Protein AF-A0AA96WMX7-F1 (afdb_monomer_lite)

Radius of gyration: 24.08 Å; chains: 1; bounding box: 50×25×103 Å

Organism: NCBI:txid2547451

Secondary structure (DSSP, 8-state):
---------S--------------HHHHHHHHHHHHTHHHHHHHHHHHHS--THHHHHHHHHHHHHHHHHHHHHHHHHHHH----TT--HHHHHHHHHHHHHHHTTHHHHHHHHHHHHHHHHHHHIIIIIHHHHHHHS-HHHHHHHHHHHHHHHHHHHHHHHHHHHHHHHHHHHHHHHHHHHHTT-HHHHHHHHHHHHHHTHHHHHHHHHHHHHHHHHHHHHHHHH---

pLDDT: mean 84.04, std 16.17, range [35.53, 98.12]

Sequence (229 aa):
MNADSIEDSTSLDMVNMKNEEVNMIGVDALVNLADKLGIITAVKDKLIKRPDPAADKLITALEELAKVFEALNSEMSKYLSVTFYDGQEFKERAEERAHLVELEGGQISARMARARGHCRKIINIYDKYLVTWFDNVLSQEESQKMRELFEALAESDAHMIAAIDEVSFWLSRQAEETLNMVDNGEFDKADRKVKKARIEVLSKRKTIAQALTTLFDLQSEFIGISGVV

Structure (mmCIF, N/CA/C/O backbone):
data_AF-A0AA96WMX7-F1
#
_entry.id   AF-A0AA96WMX7-F1
#
loop_
_atom_site.group_PDB
_atom_site.id
_atom_site.type_symbol
_atom_site.label_atom_id
_atom_site.label_alt_id
_atom_site.label_comp_id
_atom_site.label_asym_id
_atom_site.label_entity_id
_atom_site.label_seq_id
_atom_site.pdbx_PDB_ins_code
_atom_site.Cartn_x
_atom_site.Cartn_y
_atom_site.Cartn_z
_atom_site.occupancy
_atom_site.B_iso_or_equiv
_atom_site.auth_seq_id
_atom_site.auth_comp_id
_atom_site.auth_asym_id
_atom_site.auth_atom_id
_atom_site.pdbx_PDB_model_num
ATOM 1 N N . MET A 1 1 ? 1.157 7.416 -74.243 1.00 47.59 1 MET A N 1
ATOM 2 C CA . MET A 1 1 ? 1.120 8.560 -73.312 1.00 47.59 1 MET A CA 1
ATOM 3 C C . MET A 1 1 ? -0.156 8.414 -72.507 1.00 47.59 1 MET A C 1
ATOM 5 O O . MET A 1 1 ? -1.193 8.866 -72.964 1.00 47.59 1 MET A O 1
ATOM 9 N N . ASN A 1 2 ? -0.080 7.696 -71.387 1.00 38.53 2 ASN A N 1
ATOM 10 C CA . ASN A 1 2 ? -1.164 7.606 -70.412 1.00 38.53 2 ASN A CA 1
ATOM 11 C C . ASN A 1 2 ? -0.700 8.385 -69.187 1.00 38.53 2 ASN A C 1
ATOM 13 O O . ASN A 1 2 ? 0.349 8.074 -68.624 1.00 38.53 2 ASN A O 1
ATOM 17 N N . ALA A 1 3 ? -1.436 9.443 -68.869 1.00 47.91 3 ALA A N 1
ATOM 18 C CA . ALA A 1 3 ? -1.343 10.143 -67.606 1.00 47.91 3 ALA A CA 1
ATOM 19 C C . ALA A 1 3 ? -2.244 9.383 -66.631 1.00 47.91 3 ALA A C 1
ATOM 21 O O . ALA A 1 3 ? -3.462 9.461 -66.764 1.00 47.91 3 ALA A O 1
ATOM 22 N N . ASP A 1 4 ? -1.633 8.617 -65.728 1.00 50.47 4 ASP A N 1
ATOM 23 C CA . ASP A 1 4 ? -2.324 8.020 -64.589 1.00 50.47 4 ASP A CA 1
ATOM 24 C C . ASP A 1 4 ? -1.943 8.772 -63.317 1.00 50.47 4 ASP A C 1
ATOM 26 O O . ASP A 1 4 ? -0.779 9.075 -63.040 1.00 50.47 4 ASP A O 1
ATOM 30 N N . SER A 1 5 ? -3.005 9.114 -62.613 1.00 47.47 5 SER A N 1
ATOM 31 C CA . SER A 1 5 ? -3.130 9.932 -61.425 1.00 47.47 5 SER A CA 1
ATOM 32 C C . SER A 1 5 ? -2.481 9.265 -60.214 1.00 47.47 5 SER A C 1
ATOM 34 O O . SER A 1 5 ? -2.742 8.098 -59.937 1.00 47.47 5 SER A O 1
ATOM 36 N N . ILE A 1 6 ? -1.692 10.025 -59.453 1.00 46.44 6 ILE A N 1
ATOM 37 C CA . ILE A 1 6 ? -1.315 9.673 -58.080 1.00 46.44 6 ILE A CA 1
ATOM 38 C C . ILE A 1 6 ? -2.115 10.601 -57.164 1.00 46.44 6 ILE A C 1
ATOM 40 O O . ILE A 1 6 ? -1.706 11.725 -56.884 1.00 46.44 6 ILE A O 1
ATOM 44 N N . GLU A 1 7 ? -3.286 10.126 -56.756 1.00 49.00 7 GLU A N 1
ATOM 45 C CA . GLU A 1 7 ? -3.931 10.498 -55.496 1.00 49.00 7 GLU A CA 1
ATOM 46 C C . GLU A 1 7 ? -3.848 9.288 -54.552 1.00 49.00 7 GLU A C 1
ATOM 48 O O . GLU A 1 7 ? -3.657 8.163 -55.014 1.00 49.00 7 GLU A O 1
ATOM 53 N N . ASP A 1 8 ? -4.035 9.549 -53.255 1.00 40.94 8 ASP A N 1
ATOM 54 C CA . ASP A 1 8 ? -4.064 8.611 -52.119 1.00 40.94 8 ASP A CA 1
ATOM 55 C C . ASP A 1 8 ? -2.696 8.098 -51.622 1.00 40.94 8 ASP A C 1
ATOM 57 O O . ASP A 1 8 ? -1.829 7.707 -52.390 1.00 40.94 8 ASP A O 1
ATOM 61 N N . SER A 1 9 ? -2.371 8.044 -50.329 1.00 43.50 9 SER A N 1
ATOM 62 C CA . SER A 1 9 ? -3.168 8.178 -49.109 1.00 43.50 9 SER A CA 1
ATOM 63 C C . SER A 1 9 ? -2.207 8.417 -47.927 1.00 43.50 9 SER A C 1
ATOM 65 O O . SER A 1 9 ? -1.477 7.512 -47.521 1.00 43.50 9 SER A O 1
ATOM 67 N N . THR A 1 10 ? -2.181 9.615 -47.343 1.00 43.94 10 THR A N 1
ATOM 68 C CA . THR A 1 10 ? -1.440 9.909 -46.092 1.00 43.94 10 THR A CA 1
ATOM 69 C C . THR A 1 10 ? -2.392 10.447 -45.026 1.00 43.94 10 THR A C 1
ATOM 71 O O . THR A 1 10 ? -2.218 11.531 -44.471 1.00 43.94 10 THR A O 1
ATOM 74 N N . SER A 1 11 ? -3.457 9.692 -44.751 1.00 50.12 11 SER A N 1
ATOM 75 C CA . SER A 1 11 ? -4.390 9.966 -43.647 1.00 50.12 11 SER A CA 1
ATOM 76 C C . SER A 1 11 ? -5.137 8.709 -43.203 1.00 50.12 11 SER A C 1
ATOM 78 O O . SER A 1 11 ? -6.344 8.629 -43.338 1.00 50.12 11 SER A O 1
ATOM 80 N N . LEU A 1 12 ? -4.410 7.720 -42.693 1.00 43.75 12 LEU A N 1
ATOM 81 C CA . LEU A 1 12 ? -4.888 6.560 -41.923 1.00 43.75 12 LEU A CA 1
ATOM 82 C C . LEU A 1 12 ? -3.585 5.865 -41.501 1.00 43.75 12 LEU A C 1
ATOM 84 O O . LEU A 1 12 ? -2.906 5.290 -42.333 1.00 43.75 12 LEU A O 1
ATOM 88 N N . ASP A 1 13 ? -2.989 6.167 -40.353 1.00 40.62 13 ASP A N 1
ATOM 89 C CA . ASP A 1 13 ? -3.408 5.598 -39.084 1.00 40.62 13 ASP A CA 1
ATOM 90 C C . ASP A 1 13 ? -3.045 6.544 -37.932 1.00 40.62 13 ASP A C 1
ATOM 92 O O . ASP A 1 13 ? -1.997 6.442 -37.291 1.00 40.62 13 ASP A O 1
ATOM 96 N N . MET A 1 14 ? -3.970 7.445 -37.598 1.00 35.53 14 MET A N 1
ATOM 97 C CA . MET A 1 14 ? -4.141 7.804 -36.195 1.00 35.53 14 MET A CA 1
ATOM 98 C C . MET A 1 14 ? -4.701 6.562 -35.507 1.00 35.53 14 MET A C 1
ATOM 100 O O . MET A 1 14 ? -5.917 6.396 -35.393 1.00 35.53 14 MET A O 1
ATOM 104 N N . VAL A 1 15 ? -3.802 5.655 -35.117 1.00 43.19 15 VAL A N 1
ATOM 105 C CA . VAL A 1 15 ? -4.135 4.533 -34.248 1.00 43.19 15 VAL A CA 1
ATOM 106 C C . VAL A 1 15 ? -4.794 5.134 -33.021 1.00 43.19 15 VAL A C 1
ATOM 108 O O . VAL A 1 15 ? -4.180 5.828 -32.212 1.00 43.19 15 VAL A O 1
ATOM 111 N N . ASN A 1 16 ? -6.093 4.887 -32.962 1.00 38.78 16 ASN A N 1
ATOM 112 C CA . ASN A 1 16 ? -7.017 5.171 -31.894 1.00 38.78 16 ASN A CA 1
ATOM 113 C C . ASN A 1 16 ? -6.564 4.375 -30.659 1.00 38.78 16 ASN A C 1
ATOM 115 O O . ASN A 1 16 ? -7.173 3.372 -30.294 1.00 38.78 16 ASN A O 1
ATOM 119 N N . MET A 1 17 ? -5.453 4.789 -30.039 1.00 38.88 17 MET A N 1
ATOM 120 C CA . MET A 1 17 ? -5.089 4.414 -28.680 1.00 38.88 17 MET A CA 1
ATOM 121 C C . MET A 1 17 ? -6.103 5.102 -27.777 1.00 38.88 17 MET A C 1
ATOM 123 O O . MET A 1 17 ? -5.842 6.154 -27.193 1.00 38.88 17 MET A O 1
ATOM 127 N N . LYS A 1 18 ? -7.302 4.519 -27.697 1.00 37.72 18 LYS A N 1
ATOM 128 C CA . LYS A 1 18 ? -8.159 4.715 -26.541 1.00 37.72 18 LYS A CA 1
ATOM 129 C C . LYS A 1 18 ? -7.270 4.414 -25.343 1.00 37.72 18 LYS A C 1
ATOM 131 O O . LYS A 1 18 ? -6.867 3.271 -25.147 1.00 37.72 18 LYS A O 1
ATOM 136 N N . ASN A 1 19 ? -6.903 5.465 -24.613 1.00 41.66 19 ASN A N 1
ATOM 137 C CA . ASN A 1 19 ? -6.478 5.347 -23.234 1.00 41.66 19 ASN A CA 1
ATOM 138 C C . ASN A 1 19 ? -7.614 4.590 -22.543 1.00 41.66 19 ASN A C 1
ATOM 140 O O . ASN A 1 19 ? -8.610 5.189 -22.144 1.00 41.66 19 ASN A O 1
ATOM 144 N N . GLU A 1 20 ? -7.508 3.266 -22.465 1.00 43.75 20 GLU A N 1
ATOM 145 C CA . GLU A 1 20 ? -8.084 2.552 -21.344 1.00 43.75 20 GLU A CA 1
ATOM 146 C C . GLU A 1 20 ? -7.363 3.147 -20.143 1.00 43.75 20 GLU A C 1
ATOM 148 O O . GLU A 1 20 ? -6.238 2.771 -19.813 1.00 43.75 20 GLU A O 1
ATOM 153 N N . GLU A 1 21 ? -7.965 4.190 -19.568 1.00 48.34 21 GLU A N 1
ATOM 154 C CA . GLU A 1 21 ? -7.729 4.532 -18.182 1.00 48.34 21 GLU A CA 1
ATOM 155 C C . GLU A 1 21 ? -7.967 3.226 -17.439 1.00 48.34 21 GLU A C 1
ATOM 157 O O . GLU A 1 21 ? -9.108 2.804 -17.243 1.00 48.34 21 GLU A O 1
ATOM 162 N N . VAL A 1 22 ? -6.876 2.525 -17.122 1.00 50.09 22 VAL A N 1
ATOM 163 C CA . VAL A 1 22 ? -6.893 1.450 -16.144 1.00 50.09 22 VAL A CA 1
ATOM 164 C C . VAL A 1 22 ? -7.221 2.164 -14.848 1.00 50.09 22 VAL A C 1
ATOM 166 O O . VAL A 1 22 ? -6.349 2.656 -14.132 1.00 50.09 22 VAL A O 1
ATOM 169 N N . ASN A 1 23 ? -8.517 2.362 -14.652 1.00 57.62 23 ASN A N 1
ATOM 170 C CA . ASN A 1 23 ? -9.073 2.976 -13.483 1.00 57.62 23 ASN A CA 1
ATOM 171 C C . ASN A 1 23 ? -8.733 1.990 -12.374 1.00 57.62 23 ASN A C 1
ATOM 173 O O . ASN A 1 23 ? -9.294 0.900 -12.358 1.00 57.62 23 ASN A O 1
ATOM 177 N N . MET A 1 24 ? -7.730 2.316 -11.552 1.00 62.25 24 MET A N 1
ATOM 178 C CA . MET A 1 24 ? -7.327 1.477 -10.424 1.00 62.25 24 MET A CA 1
ATOM 179 C C . MET A 1 24 ? -8.421 1.548 -9.349 1.00 62.25 24 MET A C 1
ATOM 181 O O . MET A 1 24 ? -8.249 2.226 -8.331 1.00 62.25 24 MET A O 1
ATOM 185 N N . ILE A 1 25 ? -9.562 0.917 -9.623 1.00 55.66 25 ILE A N 1
ATOM 186 C CA . ILE A 1 25 ? -10.823 1.010 -8.872 1.00 55.66 25 ILE A CA 1
ATOM 187 C C . ILE A 1 25 ? -10.611 0.568 -7.418 1.00 55.66 25 ILE A C 1
ATOM 189 O O . ILE A 1 25 ? -11.188 1.118 -6.484 1.00 55.66 25 ILE A O 1
ATOM 193 N N . GLY A 1 26 ? -9.729 -0.395 -7.196 1.00 61.56 26 GLY A N 1
ATOM 194 C CA . GLY A 1 26 ? -9.375 -0.925 -5.893 1.00 61.56 26 GLY A CA 1
ATOM 195 C C . GLY A 1 26 ? -8.495 0.014 -5.074 1.00 61.56 26 GLY A C 1
ATOM 196 O O . GLY A 1 26 ? -8.617 0.055 -3.851 1.00 61.56 26 GLY A O 1
ATOM 197 N N . VAL A 1 27 ? -7.671 0.860 -5.698 1.00 68.44 27 VAL A N 1
ATOM 198 C CA . VAL A 1 27 ? -6.910 1.855 -4.926 1.00 68.44 27 VAL A CA 1
ATOM 199 C C . VAL A 1 27 ? -7.830 2.919 -4.335 1.00 68.44 27 VAL A C 1
ATOM 201 O O . VAL A 1 27 ? -7.537 3.437 -3.261 1.00 68.44 27 VAL A O 1
ATOM 204 N N . ASP A 1 28 ? -8.985 3.173 -4.947 1.00 73.44 28 ASP A N 1
ATOM 205 C CA . ASP A 1 28 ? -9.990 4.058 -4.358 1.00 73.44 28 ASP A CA 1
ATOM 206 C C . ASP A 1 28 ? -10.600 3.454 -3.080 1.00 73.44 28 ASP A C 1
ATOM 208 O O . ASP A 1 28 ? -10.886 4.182 -2.134 1.00 73.44 28 ASP A O 1
ATOM 212 N N . ALA A 1 29 ? -10.714 2.124 -2.974 1.00 72.50 29 ALA A N 1
ATOM 213 C CA . ALA A 1 29 ? -11.132 1.471 -1.730 1.00 72.50 29 ALA A CA 1
ATOM 214 C C . ALA A 1 29 ? -10.106 1.675 -0.597 1.00 72.50 29 ALA A C 1
ATOM 216 O O . ALA A 1 29 ? -10.489 1.947 0.542 1.00 72.50 29 ALA A O 1
ATOM 217 N N . LEU A 1 30 ? -8.808 1.609 -0.914 1.00 72.12 30 LEU A N 1
ATOM 218 C CA . LEU A 1 30 ? -7.726 1.896 0.038 1.00 72.12 30 LEU A CA 1
ATOM 219 C C . LEU A 1 30 ? -7.678 3.377 0.436 1.00 72.12 30 LEU A C 1
ATOM 221 O O . LEU A 1 30 ? -7.427 3.698 1.595 1.00 72.12 30 LEU A O 1
ATOM 225 N N . VAL A 1 31 ? -7.947 4.274 -0.514 1.00 71.56 31 VAL A N 1
ATOM 226 C CA . VAL A 1 31 ? -8.078 5.721 -0.282 1.00 71.56 31 VAL A CA 1
ATOM 227 C C . VAL A 1 31 ? -9.251 6.006 0.657 1.00 71.56 31 VAL A C 1
ATOM 229 O O . VAL A 1 31 ? -9.069 6.657 1.679 1.00 71.56 31 VAL A O 1
ATOM 232 N N . ASN A 1 32 ? -10.423 5.433 0.382 1.00 79.00 32 ASN A N 1
ATOM 233 C CA . ASN A 1 32 ? -11.609 5.592 1.224 1.00 79.00 32 ASN A CA 1
ATOM 234 C C . ASN A 1 32 ? -11.384 5.057 2.644 1.00 79.00 32 ASN A C 1
ATOM 236 O O . ASN A 1 32 ? -11.941 5.577 3.609 1.00 79.00 32 ASN A O 1
ATOM 240 N N . LEU A 1 33 ? -10.580 4.003 2.790 1.00 78.25 33 LEU A N 1
ATOM 241 C CA . LEU A 1 33 ? -10.217 3.476 4.098 1.00 78.25 33 LEU A CA 1
ATOM 242 C C . LEU A 1 33 ? -9.327 4.448 4.882 1.00 78.25 33 LEU A C 1
ATOM 244 O O . LEU A 1 33 ? -9.537 4.607 6.084 1.00 78.25 33 LEU A O 1
ATOM 248 N N . ALA A 1 34 ? -8.380 5.115 4.218 1.00 74.06 34 ALA A N 1
ATOM 249 C CA . ALA A 1 34 ? -7.553 6.145 4.841 1.00 74.06 34 ALA A CA 1
ATOM 250 C C . ALA A 1 34 ? -8.414 7.271 5.433 1.00 74.06 34 ALA A C 1
ATOM 252 O O . ALA A 1 34 ? -8.200 7.669 6.576 1.00 74.06 34 ALA A O 1
ATOM 253 N N . ASP A 1 35 ? -9.448 7.704 4.709 1.00 76.00 35 ASP A N 1
ATOM 254 C CA . ASP A 1 35 ? -10.389 8.718 5.194 1.00 76.00 35 ASP A CA 1
ATOM 255 C C . ASP A 1 35 ? -11.173 8.236 6.428 1.00 76.00 35 ASP A C 1
ATOM 257 O O . ASP A 1 35 ? -11.420 8.998 7.367 1.00 76.00 35 ASP A O 1
ATOM 261 N N . LYS A 1 36 ? -11.517 6.941 6.479 1.00 83.56 36 LYS A N 1
ATOM 262 C CA . LYS A 1 36 ? -12.214 6.339 7.626 1.00 83.56 36 LYS A CA 1
ATOM 263 C C . LYS A 1 36 ? -11.339 6.222 8.880 1.00 83.56 36 LYS A C 1
ATOM 265 O O . LYS A 1 36 ? -11.894 6.139 9.974 1.00 83.56 36 LYS A O 1
ATOM 270 N N . LEU A 1 37 ? -10.005 6.270 8.776 1.00 85.81 37 LEU A N 1
ATOM 271 C CA . LEU A 1 37 ? -9.115 6.239 9.950 1.00 85.81 37 LEU A CA 1
ATOM 272 C C . LEU A 1 37 ? -9.303 7.449 10.875 1.00 85.81 37 LEU A C 1
ATOM 274 O O . LEU A 1 37 ? -9.064 7.332 12.078 1.00 85.81 37 LEU A O 1
ATOM 278 N N . GLY A 1 38 ? -9.808 8.577 10.357 1.00 86.81 38 GLY A N 1
ATOM 279 C CA . GLY A 1 38 ? -10.098 9.773 11.158 1.00 86.81 38 GLY A CA 1
ATOM 280 C C . GLY A 1 38 ? -11.088 9.524 12.303 1.00 86.81 38 GLY A C 1
ATOM 281 O O . GLY A 1 38 ? -11.120 10.274 13.279 1.00 86.81 38 GLY A O 1
ATOM 282 N N . ILE A 1 39 ? -11.856 8.435 12.236 1.00 90.44 39 ILE A N 1
ATOM 283 C CA . ILE A 1 39 ? -12.777 8.036 13.298 1.00 90.44 39 ILE A CA 1
ATOM 284 C C . ILE A 1 39 ? -12.045 7.599 14.566 1.00 90.44 39 ILE A C 1
ATOM 286 O O . ILE A 1 39 ? -12.471 7.951 15.663 1.00 90.44 39 ILE A O 1
ATOM 290 N N . ILE A 1 40 ? -10.902 6.921 14.418 1.00 90.69 40 ILE A N 1
ATOM 291 C CA . ILE A 1 40 ? -10.060 6.513 15.544 1.00 90.69 40 ILE A CA 1
ATOM 292 C C . ILE A 1 40 ? -9.492 7.768 16.198 1.00 90.69 40 ILE A C 1
ATOM 294 O O . ILE A 1 40 ? -9.558 7.911 17.416 1.00 90.69 40 ILE A O 1
ATOM 298 N N . THR A 1 41 ? -9.021 8.723 15.391 1.00 89.31 41 THR A N 1
ATOM 299 C CA . THR A 1 41 ? -8.530 10.016 15.876 1.00 89.31 41 THR A CA 1
ATOM 300 C C . THR A 1 41 ? -9.600 10.779 16.658 1.00 89.31 41 THR A C 1
ATOM 302 O O . THR A 1 41 ? -9.282 11.399 17.668 1.00 89.31 41 THR A O 1
ATOM 305 N N . ALA A 1 42 ? -10.866 10.712 16.237 1.00 91.19 42 ALA A N 1
ATOM 306 C CA . ALA A 1 42 ? -11.969 11.390 16.916 1.00 91.19 42 ALA A CA 1
ATOM 307 C C . ALA A 1 42 ? -12.297 10.787 18.293 1.00 91.19 42 ALA A C 1
ATOM 309 O O . ALA A 1 42 ? -12.694 11.514 19.205 1.00 91.19 42 ALA A O 1
ATOM 310 N N . VAL A 1 43 ? -12.128 9.471 18.460 1.00 92.38 43 VAL A N 1
ATOM 311 C CA . VAL A 1 43 ? -12.469 8.770 19.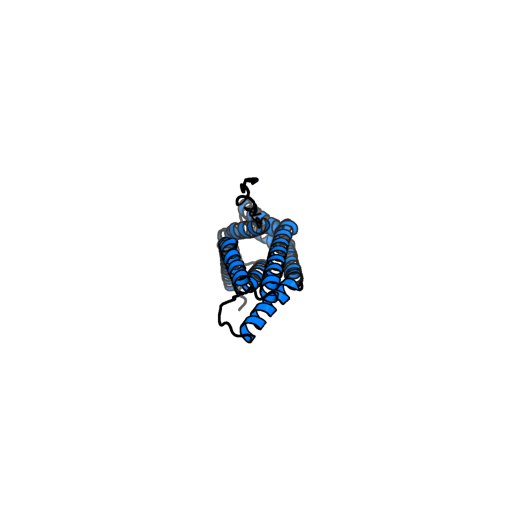710 1.00 92.38 43 VAL A CA 1
ATOM 312 C C . VAL A 1 43 ? -11.265 8.484 20.610 1.00 92.38 43 VAL A C 1
ATOM 314 O O . VAL A 1 43 ? -11.452 8.070 21.758 1.00 92.38 43 VAL A O 1
ATOM 317 N N . LYS A 1 44 ? -10.037 8.725 20.134 1.00 91.38 44 LYS A N 1
ATOM 318 C CA . LYS A 1 44 ? -8.793 8.349 20.823 1.00 91.38 44 LYS A CA 1
ATOM 319 C C . LYS A 1 44 ? -8.740 8.822 22.271 1.00 91.38 44 LYS A C 1
ATOM 321 O O . LYS A 1 44 ? -8.476 8.018 23.152 1.00 91.38 44 LYS A O 1
ATOM 326 N N . ASP A 1 45 ? -9.099 10.075 22.552 1.00 91.94 45 ASP A N 1
ATOM 327 C CA . ASP A 1 45 ? -8.995 10.645 23.899 1.00 91.94 45 ASP A CA 1
ATOM 328 C C . ASP A 1 45 ? -9.884 9.909 24.909 1.00 91.94 45 ASP A C 1
ATOM 330 O O . ASP A 1 45 ? -9.574 9.859 26.100 1.00 91.94 45 ASP A O 1
ATOM 334 N N . LYS A 1 46 ? -11.003 9.334 24.450 1.00 91.38 46 LYS A N 1
ATOM 335 C CA . LYS A 1 46 ? -11.902 8.529 25.286 1.00 91.38 46 LYS A CA 1
ATOM 336 C C . LYS A 1 46 ? -11.293 7.165 25.580 1.00 91.38 46 LYS A C 1
ATOM 338 O O . LYS A 1 46 ? -11.293 6.750 26.738 1.00 91.38 46 LYS A O 1
ATOM 343 N N . LEU A 1 47 ? -10.747 6.518 24.550 1.00 89.50 47 LEU A N 1
ATOM 344 C CA . LEU A 1 47 ? -10.048 5.234 24.658 1.00 89.50 47 LEU A CA 1
ATOM 345 C C . LEU A 1 47 ? -8.836 5.347 25.592 1.00 89.50 47 LEU A C 1
ATOM 347 O O . LEU A 1 47 ? -8.656 4.535 26.492 1.00 89.50 47 LEU A O 1
ATOM 351 N N . ILE A 1 48 ? -8.075 6.426 25.449 1.00 87.25 48 ILE A N 1
ATOM 352 C CA . ILE A 1 48 ? -6.897 6.761 26.250 1.00 87.25 48 ILE A CA 1
ATOM 353 C C . ILE A 1 48 ? -7.234 6.941 27.735 1.00 87.25 48 ILE A C 1
ATOM 355 O O . ILE A 1 48 ? -6.529 6.439 28.606 1.00 87.25 48 ILE A O 1
ATOM 359 N N . LYS A 1 49 ? -8.324 7.649 28.049 1.00 88.00 49 LYS A N 1
ATOM 360 C CA . LYS A 1 49 ? -8.728 7.926 29.439 1.00 88.00 49 LYS A CA 1
ATOM 361 C C . LYS A 1 49 ? -9.247 6.692 30.180 1.00 88.00 49 LYS A C 1
ATOM 363 O O . LYS A 1 49 ? -9.438 6.762 31.394 1.00 88.00 49 LYS A O 1
ATOM 368 N N . ARG A 1 50 ? -9.512 5.593 29.471 1.00 84.31 50 ARG A N 1
ATOM 369 C CA . ARG A 1 50 ? -10.003 4.328 30.028 1.00 84.31 50 ARG A CA 1
ATOM 370 C C . ARG A 1 50 ? -9.098 3.175 29.581 1.00 84.31 50 ARG A C 1
ATOM 372 O O . ARG A 1 50 ? -9.515 2.383 28.733 1.00 84.31 50 ARG A O 1
ATOM 379 N N . PRO A 1 51 ? -7.871 3.098 30.134 1.00 77.00 51 PRO A N 1
ATOM 380 C CA . PRO A 1 51 ? -6.910 2.072 29.762 1.00 77.00 51 PRO A CA 1
ATOM 381 C C . PRO A 1 51 ? -7.484 0.679 30.035 1.00 77.00 51 PRO A C 1
ATOM 383 O O . PRO A 1 51 ? -8.026 0.410 31.107 1.00 77.00 51 PRO A O 1
ATOM 386 N N . ASP A 1 52 ? -7.359 -0.189 29.041 1.00 88.19 52 ASP A N 1
ATOM 387 C CA . ASP A 1 52 ? -7.854 -1.561 29.027 1.00 88.19 52 ASP A CA 1
ATOM 388 C C . ASP A 1 52 ? -6.807 -2.428 28.309 1.00 88.19 52 ASP A C 1
ATOM 390 O O . ASP A 1 52 ? -6.183 -1.938 27.363 1.00 88.19 52 ASP A O 1
ATOM 394 N N . PRO A 1 53 ? -6.604 -3.702 28.688 1.00 87.19 53 PRO A N 1
ATOM 395 C CA . PRO A 1 53 ? -5.739 -4.620 27.938 1.00 87.19 53 PRO A CA 1
ATOM 396 C C . PRO A 1 53 ? -6.083 -4.746 26.439 1.00 87.19 53 PRO A C 1
ATOM 398 O O . PRO A 1 53 ? -5.247 -5.160 25.635 1.00 87.19 53 PRO A O 1
ATOM 401 N N . ALA A 1 54 ? -7.305 -4.393 26.032 1.00 89.69 54 ALA A N 1
ATOM 402 C CA . ALA A 1 54 ? -7.721 -4.293 24.638 1.00 89.69 54 ALA A CA 1
ATOM 403 C C . ALA A 1 54 ? -7.002 -3.171 23.862 1.00 89.69 54 ALA A C 1
ATOM 405 O O . ALA A 1 54 ? -6.899 -3.265 22.637 1.00 89.69 54 ALA A O 1
ATOM 406 N N . ALA A 1 55 ? -6.439 -2.159 24.531 1.00 88.56 55 ALA A N 1
ATOM 407 C CA . ALA A 1 55 ? -5.655 -1.107 23.884 1.00 88.56 55 ALA A CA 1
ATOM 408 C C . ALA A 1 55 ? -4.424 -1.676 23.154 1.00 88.56 55 ALA A C 1
ATOM 410 O O . ALA A 1 55 ? -4.182 -1.327 21.999 1.00 88.56 55 ALA A O 1
ATOM 411 N N . ASP A 1 56 ? -3.725 -2.649 23.747 1.00 90.06 56 ASP A N 1
ATOM 412 C CA . ASP A 1 56 ? -2.600 -3.348 23.099 1.00 90.06 56 ASP A CA 1
ATOM 413 C C . ASP A 1 56 ? -3.044 -4.095 21.836 1.00 90.06 56 ASP A C 1
ATOM 415 O O . ASP A 1 56 ? -2.306 -4.245 20.856 1.00 90.06 56 ASP A O 1
ATOM 419 N N . LYS A 1 57 ? -4.289 -4.580 21.840 1.00 93.81 57 LYS A N 1
ATOM 420 C CA . LYS A 1 57 ? -4.885 -5.248 20.685 1.00 93.81 57 LYS A CA 1
ATOM 421 C C . LYS A 1 57 ? -5.233 -4.248 19.594 1.00 93.81 57 LYS A C 1
ATOM 423 O O . LYS A 1 57 ? -5.009 -4.559 18.428 1.00 93.81 57 LYS A O 1
ATOM 428 N N . LEU A 1 58 ? -5.676 -3.043 19.945 1.00 91.88 58 LEU A N 1
ATOM 429 C CA . LEU A 1 58 ? -5.858 -1.968 18.974 1.00 91.88 58 LEU A CA 1
ATOM 430 C C . LEU A 1 58 ? -4.521 -1.587 18.329 1.00 91.88 58 LEU A C 1
ATOM 432 O O . LEU A 1 58 ? -4.459 -1.542 17.105 1.00 91.88 58 LEU A O 1
ATOM 436 N N . ILE A 1 59 ? -3.445 -1.427 19.111 1.00 92.25 59 ILE A N 1
ATOM 437 C CA . ILE A 1 59 ? -2.089 -1.195 18.576 1.00 92.25 59 ILE A CA 1
ATOM 438 C C . ILE A 1 59 ? -1.714 -2.308 17.594 1.00 92.25 59 ILE A C 1
ATOM 440 O O . ILE A 1 59 ? -1.368 -2.030 16.449 1.00 92.25 59 ILE A O 1
ATOM 444 N N . THR A 1 60 ? -1.892 -3.571 17.996 1.00 93.81 60 THR A N 1
ATOM 445 C CA . THR A 1 60 ? -1.618 -4.719 17.120 1.00 93.81 60 THR A CA 1
ATOM 446 C C . THR A 1 60 ? -2.429 -4.637 15.819 1.00 93.81 60 THR A C 1
ATOM 448 O O . THR A 1 60 ? -1.893 -4.888 14.748 1.00 93.81 60 THR A O 1
A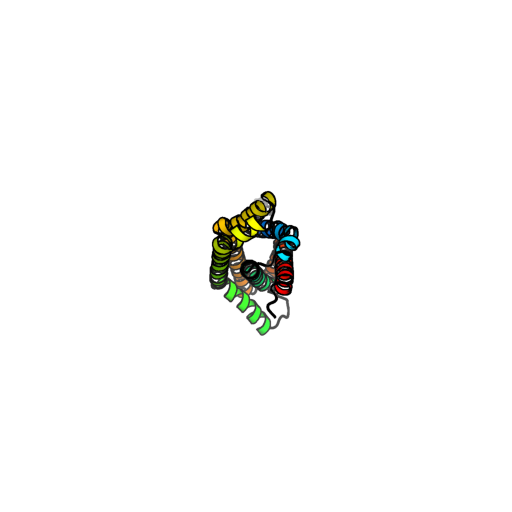TOM 451 N N . ALA A 1 61 ? -3.717 -4.285 15.868 1.00 92.38 61 ALA A N 1
ATOM 452 C CA . ALA A 1 61 ? -4.535 -4.153 14.662 1.00 92.38 61 ALA A CA 1
ATOM 453 C C . ALA A 1 61 ? -4.042 -3.020 13.742 1.00 92.38 61 ALA A C 1
ATOM 455 O O . ALA A 1 61 ? -3.991 -3.203 12.525 1.00 92.38 61 ALA A O 1
ATOM 456 N N . LEU A 1 62 ? -3.632 -1.882 14.310 1.00 92.50 62 LEU A N 1
ATOM 457 C CA . LEU A 1 62 ? -3.057 -0.767 13.555 1.00 92.50 62 LEU A CA 1
ATOM 458 C C . LEU A 1 62 ? -1.715 -1.137 12.913 1.00 92.50 62 LEU A C 1
ATOM 460 O O . LEU A 1 62 ? -1.459 -0.734 11.782 1.00 92.50 62 LEU A O 1
ATOM 464 N N . GLU A 1 63 ? -0.873 -1.914 13.596 1.00 93.75 63 GLU A N 1
ATOM 465 C CA . GLU A 1 63 ? 0.382 -2.435 13.039 1.00 93.75 63 GLU A CA 1
ATOM 466 C C . GLU A 1 63 ? 0.136 -3.380 11.863 1.00 93.75 63 GLU A C 1
ATOM 468 O O . GLU A 1 63 ? 0.818 -3.309 10.842 1.00 93.75 63 GLU A O 1
ATOM 473 N N . GLU A 1 64 ? -0.837 -4.284 11.988 1.00 92.31 64 GLU A N 1
ATOM 474 C CA . GLU A 1 64 ? -1.203 -5.185 10.896 1.00 92.31 64 GLU A CA 1
ATOM 475 C C . GLU A 1 64 ? -1.742 -4.406 9.691 1.00 92.31 64 GLU A C 1
ATOM 477 O O . GLU A 1 64 ? -1.407 -4.740 8.556 1.00 92.31 64 GLU A O 1
ATOM 482 N N . LEU A 1 65 ? -2.504 -3.333 9.921 1.00 90.56 65 LEU A N 1
ATOM 483 C CA . LEU A 1 65 ? -2.977 -2.465 8.847 1.00 90.56 65 LEU A CA 1
ATOM 484 C C . LEU A 1 65 ? -1.830 -1.689 8.186 1.00 90.56 65 LEU A C 1
ATOM 486 O O . LEU A 1 65 ? -1.769 -1.614 6.958 1.00 90.56 65 LEU A O 1
ATOM 490 N N . ALA A 1 66 ? -0.889 -1.164 8.975 1.00 92.25 66 ALA A N 1
ATOM 491 C CA . ALA A 1 66 ? 0.287 -0.471 8.454 1.00 92.25 66 ALA A CA 1
ATOM 492 C C . ALA A 1 66 ? 1.100 -1.378 7.519 1.00 92.25 66 ALA A C 1
ATOM 494 O O . ALA A 1 66 ? 1.424 -0.959 6.411 1.00 92.25 66 ALA A O 1
ATOM 495 N N . LYS A 1 67 ? 1.310 -2.651 7.885 1.00 91.94 67 LYS A N 1
ATOM 496 C CA . LYS A 1 67 ? 2.022 -3.635 7.044 1.00 91.94 67 LYS A CA 1
ATOM 497 C C . LYS A 1 67 ? 1.387 -3.818 5.662 1.00 91.94 67 LYS A C 1
ATOM 499 O O . LYS A 1 67 ? 2.102 -4.043 4.686 1.00 91.94 67 LYS A O 1
ATOM 504 N N . VAL A 1 68 ? 0.058 -3.714 5.552 1.00 89.06 68 VAL A N 1
ATOM 505 C CA . VAL A 1 68 ? -0.645 -3.777 4.258 1.00 89.06 68 VAL A CA 1
ATOM 506 C C . VAL A 1 68 ? -0.290 -2.568 3.392 1.00 89.06 68 VAL A C 1
ATOM 508 O O . VAL A 1 68 ? 0.130 -2.729 2.244 1.00 89.06 68 VAL A O 1
ATOM 511 N N . PHE A 1 69 ? -0.408 -1.358 3.945 1.00 89.31 69 PHE A N 1
ATOM 512 C CA . PHE A 1 69 ? -0.064 -0.130 3.226 1.00 89.31 69 PHE A CA 1
ATOM 513 C C . PHE A 1 69 ? 1.434 -0.042 2.898 1.00 89.31 69 PHE A C 1
ATOM 515 O O . PHE A 1 69 ? 1.792 0.414 1.812 1.00 89.31 69 PHE A O 1
ATOM 522 N N . GLU A 1 70 ? 2.311 -0.511 3.787 1.00 92.31 70 GLU A N 1
ATOM 523 C CA . GLU A 1 70 ? 3.756 -0.586 3.559 1.00 92.31 70 GLU A CA 1
ATOM 524 C C . GLU A 1 70 ? 4.094 -1.516 2.397 1.00 92.31 70 GLU A C 1
ATOM 526 O O . GLU A 1 70 ? 4.876 -1.135 1.526 1.00 92.31 70 GLU A O 1
ATOM 531 N N . ALA A 1 71 ? 3.487 -2.707 2.344 1.00 90.12 71 ALA A N 1
ATOM 532 C CA . ALA A 1 71 ? 3.696 -3.647 1.248 1.00 90.12 71 ALA A CA 1
ATOM 533 C C . ALA A 1 71 ? 3.324 -3.009 -0.098 1.00 90.12 71 ALA A C 1
ATOM 535 O O . ALA A 1 71 ? 4.123 -3.017 -1.032 1.00 90.12 71 ALA A O 1
ATOM 536 N N . LEU A 1 72 ? 2.151 -2.377 -0.180 1.00 88.56 72 LEU A N 1
ATOM 537 C CA . LEU A 1 72 ? 1.700 -1.681 -1.386 1.00 88.56 72 LEU A CA 1
ATOM 538 C C . LEU A 1 72 ? 2.625 -0.523 -1.769 1.00 88.56 72 LEU A C 1
ATOM 540 O O . LEU A 1 72 ? 3.042 -0.407 -2.923 1.00 88.56 72 LEU A O 1
ATOM 544 N N . ASN A 1 73 ? 2.970 0.334 -0.806 1.00 90.88 73 ASN A N 1
ATOM 545 C CA . ASN A 1 73 ? 3.830 1.483 -1.054 1.00 90.88 73 ASN A CA 1
ATOM 546 C C . ASN A 1 73 ? 5.243 1.067 -1.480 1.00 90.88 73 ASN A C 1
ATOM 548 O O . ASN A 1 73 ? 5.824 1.717 -2.348 1.00 90.88 73 ASN A O 1
ATOM 552 N N . SER A 1 74 ? 5.780 -0.006 -0.900 1.00 92.31 74 SER A N 1
ATOM 553 C CA . SER A 1 74 ? 7.102 -0.541 -1.225 1.00 92.31 74 SER A CA 1
ATOM 554 C C . SER A 1 74 ? 7.166 -1.037 -2.670 1.00 92.31 74 SER A C 1
ATOM 556 O O . SER A 1 74 ? 8.007 -0.569 -3.438 1.00 92.31 74 SER A O 1
ATOM 558 N N . GLU A 1 75 ? 6.226 -1.892 -3.087 1.00 91.50 75 GLU A N 1
ATOM 559 C CA . GLU A 1 75 ? 6.232 -2.450 -4.446 1.00 91.50 75 GLU A CA 1
ATOM 560 C C . GLU A 1 75 ? 5.974 -1.371 -5.513 1.00 91.50 75 GLU A C 1
ATOM 562 O O . GLU A 1 75 ? 6.659 -1.328 -6.538 1.00 91.50 75 GLU A O 1
ATOM 567 N N . MET A 1 76 ? 5.068 -0.420 -5.246 1.00 92.56 76 MET A N 1
ATOM 568 C CA . MET A 1 76 ? 4.895 0.744 -6.122 1.00 92.56 76 MET A CA 1
ATOM 569 C C . MET A 1 76 ? 6.157 1.596 -6.197 1.00 92.56 76 MET A C 1
ATOM 571 O O . MET A 1 76 ? 6.561 2.005 -7.282 1.00 92.56 76 MET A O 1
ATOM 575 N N . SER A 1 77 ? 6.781 1.892 -5.057 1.00 94.06 77 SER A N 1
ATOM 576 C CA . SER A 1 77 ? 7.980 2.731 -5.025 1.00 94.06 77 SER A CA 1
ATOM 577 C C . SER A 1 77 ? 9.129 2.084 -5.782 1.00 94.06 77 SER A C 1
ATOM 579 O O . SER A 1 77 ? 9.858 2.799 -6.455 1.00 94.06 77 SER A O 1
ATOM 581 N N . LYS A 1 78 ? 9.235 0.756 -5.735 1.00 94.31 78 LYS A N 1
ATOM 582 C CA . LYS A 1 78 ? 10.245 -0.006 -6.458 1.00 94.31 78 LYS A CA 1
ATOM 583 C C . LYS A 1 78 ? 10.086 0.070 -7.975 1.00 94.31 78 LYS A C 1
ATOM 585 O O . LYS A 1 78 ? 11.056 0.347 -8.667 1.00 94.31 78 LYS A O 1
ATOM 590 N N . TYR A 1 79 ? 8.877 -0.126 -8.508 1.00 96.00 79 TYR A N 1
ATOM 591 C CA . TYR A 1 79 ? 8.651 0.071 -9.946 1.00 96.00 79 TYR A CA 1
ATOM 592 C C . TYR A 1 79 ? 8.894 1.531 -10.340 1.00 96.00 79 TYR A C 1
ATOM 594 O O . TYR A 1 79 ? 9.578 1.840 -11.311 1.00 96.00 79 TYR A O 1
ATOM 602 N N . LEU A 1 80 ? 8.352 2.454 -9.550 1.00 96.12 80 LEU A N 1
ATOM 603 C CA . LEU A 1 80 ? 8.426 3.873 -9.848 1.00 96.12 80 LEU A CA 1
ATOM 604 C C . LEU A 1 80 ? 9.807 4.468 -9.589 1.00 96.12 80 LEU A C 1
ATOM 606 O O . LEU A 1 80 ? 10.013 5.602 -9.996 1.00 96.12 80 LEU A O 1
ATOM 610 N N . SER A 1 81 ? 10.745 3.794 -8.928 1.00 96.44 81 SER A N 1
ATOM 611 C CA . SER A 1 81 ? 12.122 4.283 -8.799 1.00 96.44 81 SER A CA 1
ATOM 612 C C . SER A 1 81 ? 12.964 3.972 -10.025 1.00 96.44 81 SER A C 1
ATOM 614 O O . SER A 1 81 ? 13.985 4.626 -10.192 1.00 96.44 81 SER A O 1
ATOM 616 N N . VAL A 1 82 ? 12.512 3.062 -10.895 1.00 96.81 82 VAL A N 1
ATOM 617 C CA . VAL A 1 82 ? 13.256 2.661 -12.089 1.00 96.81 82 VAL A CA 1
ATOM 618 C C . VAL A 1 82 ? 13.526 3.860 -12.994 1.00 96.81 82 VAL A C 1
ATOM 620 O O . VAL A 1 82 ? 12.630 4.665 -13.277 1.00 96.81 82 VAL A O 1
ATOM 623 N N . THR A 1 83 ? 14.771 4.003 -13.438 1.00 96.69 83 THR A N 1
ATOM 624 C CA . THR A 1 83 ? 15.186 5.077 -14.343 1.00 96.69 83 THR A CA 1
ATOM 625 C C . THR A 1 83 ? 16.077 4.575 -15.464 1.00 96.69 83 THR A C 1
ATOM 627 O O . THR A 1 83 ? 16.965 3.751 -15.256 1.00 96.69 83 THR A O 1
ATOM 630 N N . PHE A 1 84 ? 15.863 5.128 -16.660 1.00 96.00 84 PHE A N 1
ATOM 631 C CA . PHE A 1 84 ? 16.760 4.927 -17.791 1.00 96.00 84 PHE A CA 1
ATOM 632 C C . PHE A 1 84 ? 17.114 6.273 -18.418 1.00 96.00 84 PHE A C 1
ATOM 634 O O . PHE A 1 84 ? 16.247 7.124 -18.619 1.00 96.00 84 PHE A O 1
ATOM 641 N N . TYR A 1 85 ? 18.394 6.491 -18.705 1.00 93.38 85 TYR A N 1
ATOM 642 C CA . TYR A 1 85 ? 18.872 7.725 -19.329 1.00 93.38 85 TYR A CA 1
ATOM 643 C C . TYR A 1 85 ? 20.080 7.471 -20.230 1.00 93.38 85 TYR A C 1
ATOM 645 O O . TYR A 1 85 ? 20.791 6.472 -20.094 1.00 93.38 85 TYR A O 1
ATOM 653 N N . ASP A 1 86 ? 20.312 8.392 -21.164 1.00 91.00 86 ASP A N 1
ATOM 654 C CA . ASP A 1 86 ? 21.470 8.322 -22.048 1.00 91.00 86 ASP A CA 1
ATOM 655 C C . ASP A 1 86 ? 22.777 8.487 -21.259 1.00 91.00 86 ASP A C 1
ATOM 657 O O . ASP A 1 86 ? 22.878 9.303 -20.344 1.00 91.00 86 ASP A O 1
ATOM 661 N N . GLY A 1 87 ? 23.778 7.677 -21.593 1.00 91.56 87 GLY A N 1
ATOM 662 C CA . GLY A 1 87 ? 25.039 7.611 -20.853 1.00 91.56 87 GLY A CA 1
ATOM 663 C C . GLY A 1 87 ? 24.992 6.845 -19.523 1.00 91.56 87 GLY A C 1
ATOM 664 O O . GLY A 1 87 ? 26.030 6.740 -18.877 1.00 91.56 87 GLY A O 1
ATOM 665 N N . GLN A 1 88 ? 23.850 6.265 -19.123 1.00 94.38 88 GLN A N 1
ATOM 666 C CA . GLN A 1 88 ? 23.764 5.408 -17.929 1.00 94.38 88 GLN A CA 1
ATOM 667 C C . GLN A 1 88 ? 24.725 4.219 -18.041 1.00 94.38 88 GLN A C 1
ATOM 669 O O . GLN A 1 88 ? 24.800 3.593 -19.105 1.00 94.38 88 GLN A O 1
ATOM 674 N N . GLU A 1 89 ? 25.441 3.866 -16.975 1.00 96.25 89 GLU A N 1
ATOM 675 C CA . GLU A 1 89 ? 26.399 2.762 -17.054 1.00 96.25 89 GLU A CA 1
ATOM 676 C C . GLU A 1 89 ? 25.701 1.406 -17.230 1.00 96.25 89 GLU A C 1
ATOM 678 O O . GLU A 1 89 ? 24.570 1.195 -16.792 1.00 96.25 89 GLU A O 1
ATOM 683 N N . PHE A 1 90 ? 26.389 0.441 -17.852 1.00 94.44 90 PHE A N 1
ATOM 684 C CA . PHE A 1 90 ? 25.845 -0.909 -18.045 1.00 94.44 90 PHE A CA 1
ATOM 685 C C . PHE A 1 90 ? 25.434 -1.562 -16.718 1.00 94.44 90 PHE A C 1
ATOM 687 O O . PHE A 1 90 ? 24.398 -2.219 -16.648 1.00 94.44 90 PHE A O 1
ATOM 694 N N . LYS A 1 91 ? 26.233 -1.362 -15.661 1.00 96.19 91 LYS A N 1
ATOM 695 C CA . LYS A 1 91 ? 25.951 -1.916 -14.334 1.00 96.19 91 LYS A CA 1
ATOM 696 C C . LYS A 1 91 ? 24.668 -1.330 -13.739 1.00 96.19 91 LYS A C 1
ATOM 698 O O . LYS A 1 91 ? 23.820 -2.093 -13.296 1.00 96.19 91 LYS A O 1
ATOM 703 N N . GLU A 1 92 ? 24.505 -0.010 -13.798 1.00 95.31 92 GLU A N 1
ATOM 704 C CA . GLU A 1 92 ? 23.298 0.684 -13.328 1.00 95.31 92 GLU A CA 1
ATOM 705 C C . GLU A 1 92 ? 22.058 0.194 -14.092 1.00 95.31 92 GLU A C 1
ATOM 707 O O . GLU A 1 92 ? 21.054 -0.171 -13.489 1.00 95.31 92 GLU A O 1
ATOM 712 N N . ARG A 1 93 ? 22.150 0.066 -15.424 1.00 95.19 93 ARG A N 1
ATOM 713 C CA . ARG A 1 93 ? 21.053 -0.490 -16.238 1.00 95.19 93 ARG A CA 1
ATOM 714 C C . ARG A 1 93 ? 20.706 -1.928 -15.859 1.00 95.19 93 ARG A C 1
ATOM 716 O O . ARG A 1 93 ? 19.535 -2.299 -15.880 1.00 95.19 93 ARG A O 1
ATOM 723 N N . ALA A 1 94 ? 21.706 -2.751 -15.548 1.00 96.44 94 ALA A N 1
ATOM 724 C CA . ALA A 1 94 ? 21.488 -4.132 -15.133 1.00 96.44 94 ALA A CA 1
ATOM 725 C C . ALA A 1 94 ? 20.774 -4.216 -13.773 1.00 96.44 94 ALA A C 1
ATOM 727 O O . ALA A 1 94 ? 19.926 -5.090 -13.591 1.00 96.44 94 ALA A O 1
ATOM 728 N N . GLU A 1 95 ? 21.077 -3.304 -12.846 1.00 96.75 95 GLU A N 1
ATOM 729 C CA . GLU A 1 95 ? 20.392 -3.187 -11.551 1.00 96.75 95 GLU A CA 1
ATOM 730 C C . GLU A 1 95 ? 18.919 -2.787 -11.738 1.00 96.75 95 GLU A C 1
ATOM 732 O O . GLU A 1 95 ? 18.024 -3.456 -11.218 1.00 96.75 95 GLU A O 1
ATOM 737 N N . GLU A 1 96 ? 18.647 -1.788 -12.581 1.00 97.00 96 GLU A N 1
ATOM 738 C CA . GLU A 1 96 ? 17.281 -1.357 -12.909 1.00 97.00 96 GLU A CA 1
ATOM 739 C C . GLU A 1 96 ? 16.470 -2.468 -13.589 1.00 97.00 96 GLU A C 1
ATOM 741 O O . GLU A 1 96 ? 15.320 -2.746 -13.233 1.00 97.00 96 GLU A O 1
ATOM 746 N N . ARG A 1 97 ? 17.097 -3.188 -14.525 1.00 96.88 97 ARG A N 1
ATOM 747 C CA . ARG A 1 97 ? 16.505 -4.369 -15.161 1.00 96.88 97 ARG A CA 1
ATOM 748 C C . ARG A 1 97 ? 16.192 -5.466 -14.141 1.00 96.88 97 ARG A C 1
ATOM 750 O O . ARG A 1 97 ? 15.142 -6.099 -14.235 1.00 96.88 97 ARG A O 1
ATOM 757 N N . ALA A 1 98 ? 17.068 -5.701 -13.164 1.00 95.75 98 ALA A N 1
ATOM 758 C CA . ALA A 1 98 ? 16.843 -6.710 -12.131 1.00 95.75 98 ALA A CA 1
ATOM 759 C C . ALA A 1 98 ? 15.608 -6.389 -11.271 1.00 95.75 98 ALA A C 1
ATOM 761 O O . ALA A 1 98 ? 14.859 -7.301 -10.916 1.00 95.75 98 ALA A O 1
ATOM 762 N N . HIS A 1 99 ? 15.341 -5.108 -10.992 1.00 94.12 99 HIS A N 1
ATOM 763 C CA . HIS A 1 99 ? 14.114 -4.700 -10.308 1.00 94.12 99 HIS A CA 1
ATOM 764 C C . HIS A 1 99 ? 12.853 -5.045 -11.105 1.00 94.12 99 HIS A C 1
ATOM 766 O O . HIS A 1 99 ? 11.898 -5.550 -10.514 1.00 94.12 99 HIS A O 1
ATOM 772 N N . LEU A 1 100 ? 12.861 -4.827 -12.424 1.00 95.88 100 LEU A N 1
ATOM 773 C CA . LEU A 1 100 ? 11.742 -5.180 -13.303 1.00 95.88 100 LEU A CA 1
ATOM 774 C C . LEU A 1 100 ? 11.497 -6.696 -13.340 1.00 95.88 100 LEU A C 1
ATOM 776 O O . LEU A 1 100 ? 10.358 -7.127 -13.183 1.00 95.88 100 LEU A O 1
ATOM 780 N N . VAL A 1 101 ? 12.561 -7.499 -13.446 1.00 95.38 101 VAL A N 1
ATOM 781 C CA . VAL A 1 101 ? 12.470 -8.973 -13.416 1.00 95.38 101 VAL A CA 1
ATOM 782 C C . VAL A 1 101 ? 11.880 -9.476 -12.094 1.00 95.38 101 VAL A C 1
ATOM 784 O O . VAL A 1 101 ? 11.062 -10.393 -12.076 1.00 95.38 101 VAL A O 1
ATOM 787 N N . GLU A 1 102 ? 12.262 -8.881 -10.961 1.00 92.50 102 GLU A N 1
ATOM 788 C CA . GLU A 1 102 ? 11.711 -9.278 -9.658 1.00 92.50 102 GLU A CA 1
ATOM 789 C C . GLU A 1 102 ? 10.208 -8.964 -9.543 1.00 92.50 102 GLU A C 1
ATOM 791 O O . GLU A 1 102 ? 9.458 -9.745 -8.953 1.00 92.50 102 GLU A O 1
ATOM 796 N N . LEU A 1 103 ? 9.770 -7.836 -10.113 1.00 91.50 103 LEU A N 1
ATOM 797 C CA . LEU A 1 103 ? 8.365 -7.416 -10.143 1.00 91.50 103 LEU A CA 1
ATOM 798 C C . LEU A 1 103 ? 7.512 -8.305 -11.071 1.00 91.50 103 LEU A C 1
ATOM 800 O O . LEU A 1 103 ? 6.360 -8.605 -10.752 1.00 91.50 103 LEU A O 1
ATOM 804 N N . GLU A 1 104 ? 8.082 -8.766 -12.185 1.00 90.25 104 GLU A N 1
ATOM 805 C CA . GLU A 1 104 ? 7.456 -9.722 -13.107 1.00 90.25 104 GLU A CA 1
ATOM 806 C C . GLU A 1 104 ? 7.337 -11.129 -12.489 1.00 90.25 104 GLU A C 1
ATOM 808 O O . GLU A 1 104 ? 6.299 -11.779 -12.598 1.00 90.25 104 GLU A O 1
ATOM 813 N N . GLY A 1 105 ? 8.373 -11.593 -11.780 1.00 84.06 105 GLY A N 1
ATOM 814 C CA . GLY A 1 105 ? 8.534 -12.978 -11.312 1.00 84.06 105 GLY A CA 1
ATOM 815 C C . GLY A 1 105 ? 7.598 -13.455 -10.190 1.00 84.06 105 GLY A C 1
ATOM 816 O O . GLY A 1 105 ? 7.946 -14.380 -9.455 1.00 84.06 105 GLY A O 1
ATOM 817 N N . GLY A 1 106 ? 6.438 -12.825 -9.992 1.00 79.88 106 GLY A N 1
ATOM 818 C CA . GLY A 1 106 ? 5.413 -13.253 -9.030 1.00 79.88 106 GLY A CA 1
ATOM 819 C C . GLY A 1 106 ? 5.729 -12.968 -7.556 1.00 79.88 106 GLY A C 1
ATOM 820 O O . GLY A 1 106 ? 4.924 -13.294 -6.678 1.00 79.88 106 GLY A O 1
ATOM 821 N N . GLN A 1 107 ? 6.862 -12.322 -7.247 1.00 85.06 107 GLN A N 1
ATOM 822 C CA . GLN A 1 107 ? 7.184 -11.924 -5.871 1.00 85.06 107 GLN A CA 1
ATOM 823 C C . GLN A 1 107 ? 6.165 -10.933 -5.304 1.00 85.06 107 GLN A C 1
ATOM 825 O O . GLN A 1 107 ? 5.842 -11.010 -4.115 1.00 85.06 107 GLN A O 1
ATOM 830 N N . ILE A 1 108 ? 5.621 -10.058 -6.156 1.00 85.75 108 ILE A N 1
ATOM 831 C CA . ILE A 1 108 ? 4.539 -9.144 -5.784 1.00 85.75 108 ILE A CA 1
ATOM 832 C C . ILE A 1 108 ? 3.352 -9.956 -5.270 1.00 85.75 108 ILE A C 1
ATOM 834 O O . ILE A 1 108 ? 2.929 -9.752 -4.138 1.00 85.75 108 ILE A O 1
ATOM 838 N N . SER A 1 109 ? 2.885 -10.957 -6.021 1.00 83.88 109 SER A N 1
ATOM 839 C CA . SER A 1 109 ? 1.747 -11.792 -5.620 1.00 83.88 109 SER A CA 1
ATOM 840 C C . SER A 1 109 ? 1.977 -12.509 -4.287 1.00 83.88 109 SER A C 1
ATOM 842 O O . SER A 1 109 ? 1.067 -12.584 -3.465 1.00 83.88 109 SER A O 1
ATOM 844 N N . ALA A 1 110 ? 3.195 -12.992 -4.024 1.00 87.19 110 ALA A N 1
ATOM 845 C CA . ALA A 1 110 ? 3.532 -13.635 -2.753 1.00 87.19 110 ALA A CA 1
ATOM 846 C C . ALA A 1 110 ? 3.499 -12.657 -1.560 1.00 87.19 110 ALA A C 1
ATOM 848 O O . ALA A 1 110 ? 2.970 -12.986 -0.494 1.00 87.19 110 ALA A O 1
ATOM 849 N N . ARG A 1 111 ? 4.037 -11.442 -1.725 1.00 85.50 111 ARG A N 1
ATOM 850 C CA . ARG A 1 111 ? 3.999 -10.391 -0.688 1.00 85.50 111 ARG A CA 1
ATOM 851 C C . ARG A 1 111 ? 2.581 -9.877 -0.467 1.00 85.50 111 ARG A C 1
ATOM 853 O O . ARG A 1 111 ? 2.160 -9.698 0.673 1.00 85.50 111 ARG A O 1
ATOM 860 N N . MET A 1 112 ? 1.823 -9.744 -1.545 1.00 82.94 112 MET A N 1
ATOM 861 C CA . MET A 1 112 ? 0.417 -9.376 -1.519 1.00 82.94 112 MET A CA 1
ATOM 862 C C . MET A 1 112 ? -0.440 -10.439 -0.829 1.00 82.94 112 MET A C 1
ATOM 864 O O . MET A 1 112 ? -1.255 -10.089 0.017 1.00 82.94 112 MET A O 1
ATOM 868 N N . ALA A 1 113 ? -0.188 -11.733 -1.054 1.00 84.00 113 ALA A N 1
ATOM 869 C CA . ALA A 1 113 ? -0.843 -12.816 -0.316 1.00 84.00 113 ALA A CA 1
ATOM 870 C C . ALA A 1 113 ? -0.585 -12.739 1.202 1.00 84.00 113 ALA A C 1
ATOM 872 O O . ALA A 1 113 ? -1.496 -12.979 1.996 1.00 84.00 113 ALA A O 1
ATOM 873 N N . ARG A 1 114 ? 0.629 -12.349 1.620 1.00 86.94 114 ARG A N 1
ATOM 874 C CA . ARG A 1 114 ? 0.941 -12.086 3.035 1.00 86.94 114 ARG A CA 1
ATOM 875 C C . ARG A 1 114 ? 0.132 -10.906 3.580 1.00 86.94 114 ARG A C 1
ATOM 877 O O . ARG A 1 114 ? -0.393 -11.020 4.685 1.00 86.94 114 ARG A O 1
ATOM 884 N N . ALA A 1 115 ? -0.023 -9.833 2.802 1.00 84.44 115 ALA A N 1
ATOM 885 C CA . ALA A 1 115 ? -0.837 -8.681 3.185 1.00 84.44 115 ALA A CA 1
ATOM 886 C C . ALA A 1 115 ? -2.303 -9.063 3.462 1.00 84.44 115 ALA A C 1
ATOM 888 O O . ALA A 1 115 ? -2.863 -8.628 4.465 1.00 84.44 115 ALA A O 1
ATOM 889 N N . ARG A 1 116 ? -2.891 -9.979 2.678 1.00 81.38 116 ARG A N 1
ATOM 890 C CA . ARG A 1 116 ? -4.248 -10.513 2.944 1.00 81.38 116 ARG A CA 1
ATOM 891 C C . ARG A 1 116 ? -4.354 -11.191 4.315 1.00 81.38 116 ARG A C 1
ATOM 893 O O . ARG A 1 116 ? -5.354 -11.064 5.018 1.00 81.38 116 ARG A O 1
ATOM 900 N N . GLY A 1 117 ? -3.295 -11.887 4.733 1.00 86.06 117 GLY A N 1
ATOM 901 C CA . GLY A 1 117 ? -3.219 -12.500 6.061 1.00 86.06 117 GLY A CA 1
ATOM 902 C C . GLY A 1 117 ? -3.353 -11.485 7.204 1.00 86.06 117 GLY A C 1
ATOM 903 O O . GLY A 1 117 ? -3.949 -11.803 8.236 1.00 86.06 117 GLY A O 1
ATOM 904 N N . HIS A 1 118 ? -2.864 -10.256 7.008 1.00 88.81 118 HIS A N 1
ATOM 905 C CA . HIS A 1 118 ? -2.974 -9.171 7.985 1.00 88.81 118 HIS A CA 1
ATOM 906 C C . HIS A 1 118 ? -4.427 -8.693 8.146 1.00 88.81 118 HIS A C 1
ATOM 908 O O . HIS A 1 118 ? -4.890 -8.555 9.279 1.00 88.81 118 HIS A O 1
ATOM 914 N N . CYS A 1 119 ? -5.196 -8.569 7.056 1.00 83.88 119 CYS A N 1
ATOM 915 C CA . CYS A 1 119 ? -6.625 -8.214 7.100 1.00 83.88 119 CYS A CA 1
ATOM 916 C C . CYS A 1 119 ? -7.433 -9.202 7.957 1.00 83.88 119 CYS A C 1
ATOM 918 O O . CYS A 1 119 ? -8.175 -8.811 8.861 1.00 83.88 119 CYS A O 1
ATOM 920 N N . ARG A 1 120 ? -7.199 -10.508 7.772 1.00 85.06 120 ARG A N 1
ATOM 921 C CA . ARG A 1 120 ? -7.838 -11.553 8.589 1.00 85.06 120 ARG A CA 1
ATOM 922 C C . ARG A 1 120 ? -7.461 -11.461 10.072 1.00 85.06 120 ARG A C 1
ATOM 924 O O . ARG A 1 120 ? -8.258 -11.814 10.943 1.00 85.06 120 ARG A O 1
ATOM 931 N N . LYS A 1 121 ? -6.242 -11.029 10.393 1.00 90.50 121 LYS A N 1
ATOM 932 C CA . LYS A 1 121 ? -5.808 -10.857 11.785 1.00 90.50 121 LYS A CA 1
ATOM 933 C C . LYS A 1 121 ? -6.494 -9.657 12.445 1.00 90.50 121 LYS A C 1
ATOM 935 O O . LYS A 1 121 ? -6.891 -9.780 13.602 1.00 90.50 121 LYS A O 1
ATOM 940 N N . ILE A 1 122 ? -6.692 -8.560 11.713 1.00 89.50 122 ILE A N 1
ATOM 941 C CA . ILE A 1 122 ? -7.383 -7.353 12.195 1.00 89.50 122 ILE A CA 1
ATOM 942 C C . ILE A 1 122 ? -8.808 -7.679 12.661 1.00 89.50 122 ILE A C 1
ATOM 944 O O . ILE A 1 122 ? -9.162 -7.345 13.790 1.00 89.50 122 ILE A O 1
ATOM 948 N N . ILE A 1 123 ? -9.600 -8.394 11.854 1.00 87.94 123 ILE A N 1
ATOM 949 C CA . ILE A 1 123 ? -10.982 -8.733 12.239 1.00 87.94 123 ILE A CA 1
ATOM 950 C C . ILE A 1 123 ? -11.038 -9.653 13.460 1.00 87.94 123 ILE A C 1
ATOM 952 O O . ILE A 1 123 ? -11.792 -9.414 14.397 1.00 87.94 123 ILE A O 1
ATOM 956 N N . ASN A 1 124 ? -10.154 -10.652 13.519 1.00 91.00 124 ASN A N 1
ATOM 957 C CA . ASN A 1 124 ? -10.071 -11.543 14.673 1.00 91.00 124 ASN A CA 1
ATOM 958 C C . ASN A 1 124 ? -9.724 -10.793 15.965 1.00 91.00 124 ASN A C 1
ATOM 960 O O . ASN A 1 124 ? -10.154 -11.197 17.045 1.00 91.00 124 ASN A O 1
ATOM 964 N N . ILE A 1 125 ? -8.907 -9.743 15.866 1.00 93.06 125 ILE A N 1
ATOM 965 C CA . ILE A 1 125 ? -8.599 -8.869 16.994 1.00 93.06 125 ILE A CA 1
ATOM 966 C C . ILE A 1 125 ? -9.840 -8.070 17.399 1.00 93.06 125 ILE A C 1
ATOM 968 O O . ILE A 1 125 ? -10.164 -8.012 18.587 1.00 93.06 125 ILE A O 1
ATOM 972 N N . TYR A 1 126 ? -10.531 -7.487 16.422 1.00 93.69 126 TYR A N 1
ATOM 973 C CA . TYR A 1 126 ? -11.721 -6.688 16.664 1.00 93.69 126 TYR A CA 1
ATOM 974 C C . TYR A 1 126 ? -12.803 -7.484 17.398 1.00 93.69 126 TYR A C 1
ATOM 976 O O . TYR A 1 126 ? -13.172 -7.119 18.516 1.00 93.69 126 TYR A O 1
ATOM 984 N N . ASP A 1 127 ? -13.213 -8.617 16.827 1.00 93.44 127 ASP A N 1
ATOM 985 C CA . ASP A 1 127 ? -14.306 -9.443 17.344 1.00 93.44 127 ASP A CA 1
ATOM 986 C C . ASP A 1 127 ? -14.036 -9.958 18.760 1.00 93.44 127 ASP A C 1
ATOM 988 O O . ASP A 1 127 ? -14.944 -10.055 19.585 1.00 93.44 127 ASP A O 1
ATOM 992 N N . LYS A 1 128 ? -12.779 -10.313 19.054 1.00 94.88 128 LYS A N 1
ATOM 993 C CA . LYS A 1 128 ? -12.413 -10.943 20.329 1.00 94.88 128 LYS A CA 1
ATOM 994 C C . LYS A 1 128 ? -12.130 -9.953 21.448 1.00 94.88 128 LYS A C 1
ATOM 996 O O . LYS A 1 128 ? -12.310 -10.315 22.608 1.00 94.88 128 LYS A O 1
ATOM 1001 N N . TYR A 1 129 ? -11.625 -8.765 21.123 1.00 94.75 129 TYR A N 1
ATOM 1002 C CA . TYR A 1 129 ? -11.072 -7.853 22.128 1.00 94.75 129 TYR A CA 1
ATOM 1003 C C . TYR A 1 129 ? -11.662 -6.448 22.057 1.00 94.75 129 TYR A C 1
ATOM 1005 O O . TYR A 1 129 ? -11.940 -5.859 23.098 1.00 94.75 129 TYR A O 1
ATOM 1013 N N . LEU A 1 130 ? -11.848 -5.895 20.856 1.00 94.00 130 LEU A N 1
ATOM 1014 C CA . LEU A 1 130 ? -12.141 -4.469 20.710 1.00 94.00 130 LEU A CA 1
ATOM 1015 C C . LEU A 1 130 ? -13.629 -4.145 20.821 1.00 94.00 130 LEU A C 1
ATOM 1017 O O . LEU A 1 130 ? -13.953 -3.105 21.381 1.00 94.00 130 LEU A O 1
ATOM 1021 N N . VAL A 1 131 ? -14.524 -5.026 20.356 1.00 95.12 131 VAL A N 1
ATOM 1022 C CA . VAL A 1 131 ? -15.986 -4.804 20.394 1.00 95.12 131 VAL A CA 1
ATOM 1023 C C . VAL A 1 131 ? -16.457 -4.418 21.795 1.00 95.12 131 VAL A C 1
ATOM 1025 O O . VAL A 1 131 ? -16.976 -3.324 22.003 1.00 95.12 131 VAL A O 1
ATOM 1028 N N . THR A 1 132 ? -16.215 -5.291 22.776 1.00 95.12 132 THR A N 1
ATOM 1029 C CA . THR A 1 132 ? -16.667 -5.078 24.156 1.00 95.12 132 THR A CA 1
ATOM 1030 C C . THR A 1 132 ? -16.040 -3.830 24.769 1.00 95.12 132 THR A C 1
ATOM 1032 O O . THR A 1 132 ? -16.696 -3.099 25.507 1.00 95.12 132 THR A O 1
ATOM 1035 N N . TRP A 1 133 ? -14.765 -3.569 24.475 1.00 94.56 133 TRP A N 1
ATOM 1036 C CA . TRP A 1 133 ? -14.083 -2.385 24.985 1.00 94.56 133 TRP A CA 1
ATOM 1037 C C . TRP A 1 133 ? -14.684 -1.097 24.411 1.00 94.56 133 TRP A C 1
ATOM 1039 O O . TRP A 1 133 ? -14.993 -0.176 25.168 1.00 94.56 133 TRP A O 1
ATOM 1049 N N . PHE A 1 134 ? -14.931 -1.047 23.102 1.00 95.62 134 PHE A N 1
ATOM 1050 C CA . PHE A 1 134 ? -15.562 0.099 22.451 1.00 95.62 134 PHE A CA 1
ATOM 1051 C C . PHE A 1 134 ? -16.978 0.344 22.968 1.00 95.62 134 PHE A C 1
ATOM 1053 O O . PHE A 1 134 ? -17.284 1.480 23.321 1.00 95.62 134 PHE A O 1
ATOM 1060 N N . ASP A 1 135 ? -17.791 -0.701 23.127 1.00 95.75 135 ASP A N 1
ATOM 1061 C CA . ASP A 1 135 ? -19.150 -0.587 23.672 1.00 95.75 135 ASP A CA 1
ATOM 1062 C C . ASP A 1 135 ? -19.173 -0.035 25.112 1.00 95.75 135 ASP A C 1
ATOM 1064 O O . ASP A 1 135 ? -20.119 0.643 25.510 1.00 95.75 135 ASP A O 1
ATOM 1068 N N . ASN A 1 136 ? -18.115 -0.277 25.893 1.00 95.31 136 ASN A N 1
ATOM 1069 C CA . ASN A 1 136 ? -18.002 0.201 27.274 1.00 95.31 136 ASN A CA 1
ATOM 1070 C C . ASN A 1 136 ? -17.451 1.633 27.398 1.00 95.31 136 ASN A C 1
ATOM 1072 O O . ASN A 1 136 ? -17.671 2.307 28.414 1.00 95.31 136 ASN A O 1
ATOM 1076 N N . VAL A 1 137 ? -16.665 2.090 26.421 1.00 95.12 137 VAL A N 1
ATOM 1077 C CA . VAL A 1 137 ? -15.929 3.364 26.495 1.00 95.12 137 VAL A CA 1
ATOM 1078 C C . VAL A 1 137 ? -16.555 4.456 25.633 1.00 95.12 137 VAL A C 1
ATOM 1080 O O . VAL A 1 137 ? -16.506 5.631 26.008 1.00 95.12 137 VAL A O 1
ATOM 1083 N N . LEU A 1 138 ? -17.137 4.085 24.499 1.00 96.38 138 LEU A N 1
ATOM 1084 C CA . LEU A 1 138 ? -17.650 5.002 23.489 1.00 96.38 138 LEU A CA 1
ATOM 1085 C C . LEU A 1 138 ? -19.171 5.163 23.587 1.00 96.38 138 LEU A C 1
ATOM 1087 O O . LEU A 1 138 ? -19.858 4.399 24.262 1.00 96.38 138 LEU A O 1
ATOM 1091 N N . SER A 1 139 ? -19.715 6.182 22.916 1.00 96.88 139 SER A N 1
ATOM 1092 C CA . SER A 1 139 ? -21.163 6.243 22.695 1.00 96.88 139 SER A CA 1
ATOM 1093 C C . SER A 1 139 ? -21.605 5.132 21.734 1.00 96.88 139 SER A C 1
ATOM 1095 O O . SER A 1 139 ? -20.798 4.604 20.972 1.00 96.88 139 SER A O 1
ATOM 1097 N N . GLN A 1 140 ? -22.900 4.806 21.710 1.00 96.06 140 GLN A N 1
ATOM 1098 C CA . GLN A 1 140 ? -23.432 3.814 20.767 1.00 96.06 140 GLN A CA 1
ATOM 1099 C C . GLN A 1 140 ? -23.140 4.191 19.305 1.00 96.06 140 GLN A C 1
ATOM 1101 O O . GLN A 1 140 ? -22.777 3.332 18.508 1.00 96.06 140 GLN A O 1
ATOM 1106 N N . GLU A 1 141 ? -23.259 5.477 18.961 1.00 96.00 141 GLU A N 1
ATOM 1107 C CA . GLU A 1 141 ? -22.951 5.974 17.617 1.00 96.00 141 GLU A CA 1
ATOM 1108 C C . GLU A 1 141 ? -21.461 5.816 17.286 1.00 96.00 141 GLU A C 1
ATOM 1110 O O . GLU A 1 141 ? -21.111 5.378 16.195 1.00 96.00 141 GLU A O 1
ATOM 1115 N N . GLU A 1 142 ? -20.576 6.143 18.230 1.00 95.31 142 GLU A N 1
ATOM 1116 C CA . GLU A 1 142 ? -19.126 6.011 18.067 1.00 95.31 142 GLU A CA 1
ATOM 1117 C C . GLU A 1 142 ? -18.686 4.547 17.978 1.00 95.31 142 GLU A C 1
ATOM 1119 O O . GLU A 1 142 ? -17.852 4.215 17.139 1.00 95.31 142 GLU A O 1
ATOM 1124 N N . SER A 1 143 ? -19.265 3.663 18.794 1.00 94.56 143 SER A N 1
ATOM 1125 C CA . SER A 1 143 ? -18.985 2.226 18.727 1.00 94.56 143 SER A CA 1
ATOM 1126 C C . SER A 1 143 ? -19.470 1.626 17.406 1.00 94.56 143 SER A C 1
ATOM 1128 O O . SER A 1 143 ? -18.732 0.884 16.761 1.00 94.56 143 SER A O 1
ATOM 1130 N N . GLN A 1 144 ? -20.659 2.017 16.933 1.00 93.88 144 GLN A N 1
ATOM 1131 C CA . GLN A 1 144 ? -21.175 1.598 15.627 1.00 93.88 144 GLN A CA 1
ATOM 1132 C C . GLN A 1 144 ? -20.266 2.066 14.482 1.00 93.88 144 GLN A C 1
ATOM 1134 O O . GLN A 1 144 ? -19.945 1.307 13.577 1.00 93.88 144 GLN A O 1
ATOM 1139 N N . LYS A 1 145 ? -19.776 3.298 14.560 1.00 93.06 145 LYS A N 1
ATOM 1140 C CA . LYS A 1 145 ? -18.791 3.863 13.636 1.00 93.06 145 LYS A CA 1
ATOM 1141 C C . LYS A 1 145 ? -17.456 3.105 13.636 1.00 93.06 145 LYS A C 1
ATOM 1143 O O . LYS A 1 145 ? -16.882 2.850 12.579 1.00 93.06 145 LYS A O 1
ATOM 1148 N N . MET A 1 146 ? -16.967 2.714 14.813 1.00 93.50 146 MET A N 1
ATOM 1149 C CA . MET A 1 146 ? -15.784 1.858 14.941 1.00 93.50 146 MET A CA 1
ATOM 1150 C C . MET A 1 146 ? -16.044 0.469 14.359 1.00 93.50 146 MET A C 1
ATOM 1152 O O . MET A 1 146 ? -15.198 -0.063 13.645 1.00 93.50 146 MET A O 1
ATOM 1156 N N . ARG A 1 147 ? -17.225 -0.099 14.608 1.00 91.62 147 ARG A N 1
ATOM 1157 C CA . ARG A 1 147 ? -17.665 -1.353 14.002 1.00 91.62 147 ARG A CA 1
ATOM 1158 C C . ARG A 1 147 ? -17.648 -1.270 12.486 1.00 91.62 147 ARG A C 1
ATOM 1160 O O . ARG A 1 147 ? -16.973 -2.078 11.872 1.00 91.62 147 ARG A O 1
ATOM 1167 N N . GLU A 1 148 ? -18.259 -0.250 11.897 1.00 89.19 148 GLU A N 1
ATOM 1168 C CA . GLU A 1 148 ? -18.259 -0.033 10.447 1.00 89.19 148 GLU A CA 1
ATOM 1169 C C . GLU A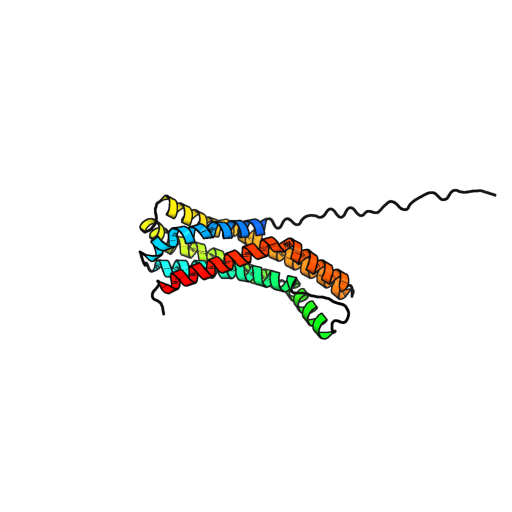 1 148 ? -16.852 0.150 9.869 1.00 89.19 148 GLU A C 1
ATOM 1171 O O . GLU A 1 148 ? -16.599 -0.266 8.741 1.00 89.19 148 GLU A O 1
ATOM 1176 N N . LEU A 1 149 ? -15.913 0.751 10.610 1.00 89.38 149 LEU A N 1
ATOM 1177 C CA . LEU A 1 149 ? -14.511 0.808 10.192 1.00 89.38 149 LEU A CA 1
ATOM 1178 C C . LEU A 1 149 ? -13.879 -0.589 10.174 1.00 89.38 149 LEU A C 1
ATOM 1180 O O . LEU A 1 149 ? -13.244 -0.951 9.188 1.00 89.38 149 LEU A O 1
ATOM 1184 N N . PHE A 1 150 ? -14.015 -1.364 11.250 1.00 88.50 150 PHE A N 1
ATOM 1185 C CA . PHE A 1 150 ? -13.394 -2.686 11.350 1.00 88.50 150 PHE A CA 1
ATOM 1186 C C . PHE A 1 150 ? -14.080 -3.733 10.468 1.00 88.50 150 PHE A C 1
ATOM 1188 O O . PHE A 1 150 ? -13.401 -4.579 9.893 1.00 88.50 150 PHE A O 1
ATOM 1195 N N . GLU A 1 151 ? -15.391 -3.631 10.280 1.00 84.19 151 GLU A N 1
ATOM 1196 C CA . GLU A 1 151 ? -16.145 -4.364 9.268 1.00 84.19 151 GLU A CA 1
ATOM 1197 C C . GLU A 1 151 ? -15.725 -3.905 7.879 1.00 84.19 151 GLU A C 1
ATOM 1199 O O . GLU A 1 151 ? -15.419 -4.747 7.056 1.00 84.19 151 GLU A O 1
ATOM 1204 N N . ALA A 1 152 ? -15.544 -2.610 7.607 1.00 81.31 152 ALA A N 1
ATOM 1205 C CA . ALA A 1 152 ? -14.946 -2.195 6.342 1.00 81.31 152 ALA A CA 1
ATOM 1206 C C . ALA A 1 152 ? -13.526 -2.752 6.186 1.00 81.31 152 ALA A C 1
ATOM 1208 O O . ALA A 1 152 ? -13.166 -3.102 5.078 1.00 81.31 152 ALA A O 1
ATOM 1209 N N . LEU A 1 153 ? -12.731 -2.916 7.243 1.00 79.38 153 LEU A N 1
ATOM 1210 C CA . LEU A 1 153 ? -11.430 -3.596 7.181 1.00 79.38 153 LEU A CA 1
ATOM 1211 C C . LEU A 1 153 ? -11.548 -5.121 6.971 1.00 79.38 153 LEU A C 1
ATOM 1213 O O . LEU A 1 153 ? -10.596 -5.748 6.511 1.00 79.38 153 LEU A O 1
ATOM 1217 N N . ALA A 1 154 ? -12.697 -5.718 7.289 1.00 71.81 154 ALA A N 1
ATOM 1218 C CA . ALA A 1 154 ? -12.932 -7.161 7.278 1.00 71.81 154 ALA A CA 1
ATOM 1219 C C . ALA A 1 154 ? -13.772 -7.658 6.095 1.00 71.81 154 ALA A C 1
ATOM 1221 O O . ALA A 1 154 ? -13.419 -8.638 5.457 1.00 71.81 154 ALA A O 1
ATOM 1222 N N . GLU A 1 155 ? -14.875 -6.997 5.768 1.00 59.16 155 GLU A N 1
ATOM 1223 C CA . GLU A 1 155 ? -15.646 -7.156 4.534 1.00 59.16 155 GLU A CA 1
ATOM 1224 C C . GLU A 1 155 ? -14.838 -6.669 3.329 1.00 59.16 155 GLU A C 1
ATOM 1226 O O . GLU A 1 155 ? -14.895 -7.282 2.260 1.00 59.16 155 GLU A O 1
ATOM 1231 N N . SER A 1 156 ? -13.967 -5.665 3.515 1.00 53.31 156 SER A N 1
ATOM 1232 C CA . SER A 1 156 ? -12.912 -5.398 2.535 1.00 53.31 156 SER A CA 1
ATOM 1233 C C . SER A 1 156 ? -11.794 -6.438 2.560 1.00 53.31 156 SER A C 1
ATOM 1235 O O . SER A 1 156 ? -10.785 -6.195 1.923 1.00 53.31 156 SER A O 1
ATOM 1237 N N . ASP A 1 157 ? -11.934 -7.625 3.162 1.00 58.59 157 ASP A N 1
ATOM 1238 C CA . ASP A 1 157 ? -11.145 -8.765 2.676 1.00 58.59 157 ASP A CA 1
ATOM 1239 C C . ASP A 1 157 ? -11.437 -8.894 1.169 1.00 58.59 157 ASP A C 1
ATOM 1241 O O . ASP A 1 157 ? -10.512 -8.885 0.386 1.00 58.59 157 ASP A O 1
ATOM 1245 N N . ALA A 1 158 ? -12.682 -8.780 0.686 1.00 65.19 158 ALA A N 1
ATOM 1246 C CA . ALA A 1 158 ? -12.933 -8.768 -0.762 1.00 65.19 158 ALA A CA 1
ATOM 1247 C C . ALA A 1 158 ? -12.377 -7.517 -1.479 1.00 65.19 158 ALA A C 1
ATOM 1249 O O . ALA A 1 158 ? -11.721 -7.649 -2.509 1.00 65.19 158 ALA A O 1
ATOM 1250 N N . HIS A 1 159 ? -12.610 -6.307 -0.954 1.00 73.25 159 HIS A N 1
ATOM 1251 C CA . HIS A 1 159 ? -12.223 -5.059 -1.632 1.00 73.25 159 HIS A CA 1
ATOM 1252 C C . HIS A 1 159 ? -10.748 -4.669 -1.472 1.00 73.25 159 HIS A C 1
ATOM 1254 O O . HIS A 1 159 ? -10.147 -4.234 -2.446 1.00 73.25 159 HIS A O 1
ATOM 1260 N N . MET A 1 160 ? -10.137 -4.832 -0.294 1.00 74.06 160 MET A N 1
ATOM 1261 C CA . MET A 1 160 ? -8.689 -4.668 -0.116 1.00 74.06 160 MET A CA 1
ATOM 1262 C C . MET A 1 160 ? -7.929 -5.798 -0.792 1.00 74.06 160 MET A C 1
ATOM 1264 O O . MET A 1 160 ? -6.899 -5.501 -1.381 1.00 74.06 160 MET A O 1
ATOM 1268 N N . ILE A 1 161 ? -8.406 -7.055 -0.781 1.00 78.06 161 ILE A N 1
ATOM 1269 C CA . ILE A 1 161 ? -7.777 -8.096 -1.613 1.00 78.06 161 ILE A CA 1
ATOM 1270 C C . ILE A 1 161 ? -7.895 -7.714 -3.082 1.00 78.06 161 ILE A C 1
ATOM 1272 O O . ILE A 1 161 ? -6.890 -7.763 -3.775 1.00 78.06 161 ILE A O 1
ATOM 1276 N N . ALA A 1 162 ? -9.065 -7.273 -3.553 1.00 80.94 162 ALA A N 1
ATOM 1277 C CA . ALA A 1 162 ? -9.213 -6.813 -4.932 1.00 80.94 162 ALA A CA 1
ATOM 1278 C C . ALA A 1 162 ? -8.272 -5.641 -5.245 1.00 80.94 162 ALA A C 1
ATOM 1280 O O . ALA A 1 162 ? -7.636 -5.644 -6.289 1.00 80.94 162 ALA A O 1
ATOM 1281 N N . ALA A 1 163 ? -8.117 -4.684 -4.328 1.00 81.12 163 ALA A N 1
ATOM 1282 C CA . ALA A 1 163 ? -7.186 -3.569 -4.472 1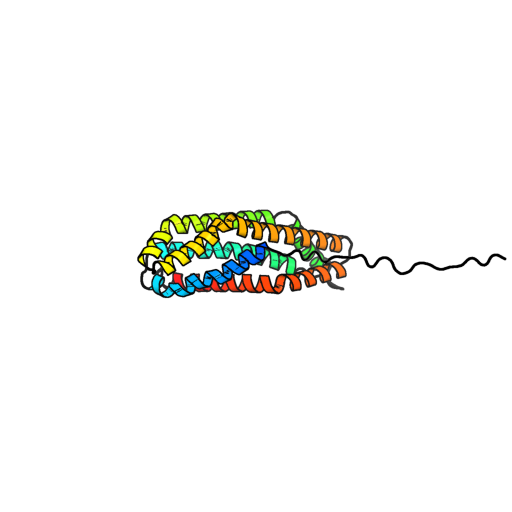.00 81.12 163 ALA A CA 1
ATOM 1283 C C . ALA A 1 163 ? -5.727 -4.019 -4.525 1.00 81.12 163 ALA A C 1
ATOM 1285 O O . ALA A 1 163 ? -4.957 -3.558 -5.361 1.00 81.12 163 ALA A O 1
ATOM 1286 N N . ILE A 1 164 ? -5.353 -4.932 -3.636 1.00 83.12 164 ILE A N 1
ATOM 1287 C CA . ILE A 1 164 ? -4.037 -5.555 -3.583 1.00 83.12 164 ILE A CA 1
ATOM 1288 C C . ILE A 1 164 ? -3.755 -6.313 -4.887 1.00 83.12 164 ILE A C 1
ATOM 1290 O O . ILE A 1 164 ? -2.670 -6.190 -5.452 1.00 83.12 164 ILE A O 1
ATOM 1294 N N . ASP A 1 165 ? -4.734 -7.062 -5.382 1.00 85.38 165 ASP A N 1
ATOM 1295 C CA . ASP A 1 165 ? -4.627 -7.874 -6.590 1.00 85.38 165 ASP A CA 1
ATOM 1296 C C . ASP A 1 165 ? -4.576 -7.003 -7.839 1.00 85.38 165 ASP A C 1
ATOM 1298 O O . ASP A 1 165 ? -3.799 -7.277 -8.748 1.00 85.38 165 ASP A O 1
ATOM 1302 N N . GLU A 1 166 ? -5.330 -5.910 -7.862 1.00 87.00 166 GLU A N 1
ATOM 1303 C CA . GLU A 1 166 ? -5.312 -4.937 -8.944 1.00 87.00 166 GLU A CA 1
ATOM 1304 C C . GLU A 1 166 ? -3.999 -4.159 -8.985 1.00 87.00 166 GLU A C 1
ATOM 1306 O O . GLU A 1 166 ? -3.413 -4.022 -10.056 1.00 87.00 166 GLU A O 1
ATOM 1311 N N . VAL A 1 167 ? -3.479 -3.712 -7.836 1.00 86.31 167 VAL A N 1
ATOM 1312 C CA . VAL A 1 167 ? -2.142 -3.103 -7.762 1.00 86.31 167 VAL A CA 1
ATOM 1313 C C . VAL A 1 167 ? -1.078 -4.115 -8.174 1.00 86.31 167 VAL A C 1
ATOM 1315 O O . VAL A 1 167 ? -0.175 -3.762 -8.928 1.00 86.31 167 VAL A O 1
ATOM 1318 N N . SER A 1 168 ? -1.188 -5.374 -7.736 1.00 87.94 168 SER A N 1
ATOM 1319 C CA . SER A 1 168 ? -0.268 -6.437 -8.149 1.00 87.94 168 SER A CA 1
ATOM 1320 C C . SER A 1 168 ? -0.302 -6.645 -9.658 1.00 87.94 168 SER A C 1
ATOM 1322 O O . SER A 1 168 ? 0.750 -6.694 -10.285 1.00 87.94 168 SER A O 1
ATOM 1324 N N . PHE A 1 169 ? -1.495 -6.757 -10.239 1.00 89.69 169 PHE A N 1
ATOM 1325 C CA . PHE A 1 169 ? -1.686 -6.954 -11.670 1.00 89.69 169 PHE A CA 1
ATOM 1326 C C . PHE A 1 169 ? -1.163 -5.760 -12.469 1.00 89.69 169 PHE A C 1
ATOM 1328 O O . PHE A 1 169 ? -0.420 -5.936 -13.434 1.00 89.69 169 PHE A O 1
ATOM 1335 N N . TRP A 1 170 ? -1.499 -4.544 -12.035 1.00 91.25 170 TRP A N 1
ATOM 1336 C CA . TRP A 1 170 ? -1.010 -3.317 -12.643 1.00 91.25 170 TRP A CA 1
ATOM 1337 C C . TRP A 1 170 ? 0.518 -3.255 -12.593 1.00 91.25 170 TRP A C 1
ATOM 1339 O O . TRP A 1 170 ? 1.137 -3.052 -13.632 1.00 91.25 170 TRP A O 1
ATOM 1349 N N . LEU A 1 171 ? 1.142 -3.498 -11.435 1.00 92.31 171 LEU A N 1
ATOM 1350 C CA . LEU A 1 171 ? 2.601 -3.482 -11.294 1.00 92.31 171 LEU A CA 1
ATOM 1351 C C . LEU A 1 171 ? 3.280 -4.529 -12.172 1.00 92.31 171 LEU A C 1
ATOM 1353 O O . LEU A 1 171 ? 4.237 -4.192 -12.862 1.00 92.31 171 LEU A O 1
ATOM 1357 N N . SER A 1 172 ? 2.786 -5.769 -12.177 1.00 92.44 172 SER A N 1
ATOM 1358 C CA . SER A 1 172 ? 3.349 -6.834 -13.010 1.00 92.44 172 SER A CA 1
ATOM 1359 C C . SER A 1 172 ? 3.255 -6.485 -14.494 1.00 92.44 172 SER A C 1
ATOM 1361 O O . SER A 1 172 ? 4.260 -6.559 -15.194 1.00 92.44 172 SER A O 1
ATOM 1363 N N . ARG A 1 173 ? 2.099 -5.992 -14.958 1.00 93.94 173 ARG A N 1
ATOM 1364 C CA . ARG A 1 173 ? 1.919 -5.549 -16.348 1.00 93.94 173 ARG A CA 1
ATOM 1365 C C . ARG A 1 173 ? 2.836 -4.375 -16.701 1.00 93.94 173 ARG A C 1
ATOM 1367 O O . ARG A 1 173 ? 3.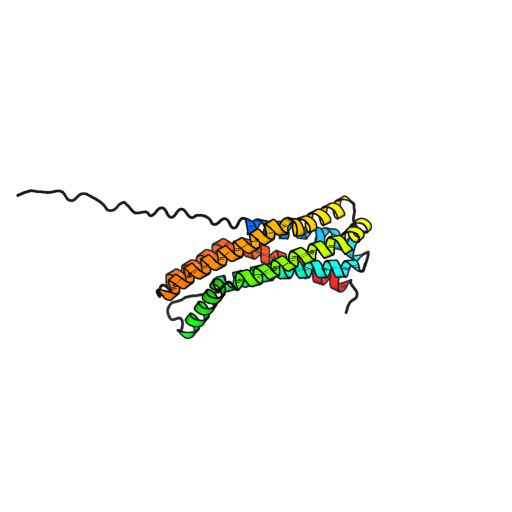446 -4.353 -17.766 1.00 93.94 173 ARG A O 1
ATOM 1374 N N . GLN A 1 174 ? 2.937 -3.377 -15.824 1.00 95.62 174 GLN A N 1
ATOM 1375 C CA . GLN A 1 174 ? 3.814 -2.229 -16.048 1.00 95.62 174 GLN A CA 1
ATOM 1376 C C . GLN A 1 174 ? 5.292 -2.640 -16.089 1.00 95.62 174 GLN A C 1
ATOM 1378 O O . GLN A 1 174 ? 6.036 -2.137 -16.935 1.00 95.62 174 GLN A O 1
ATOM 1383 N N . ALA A 1 175 ? 5.707 -3.557 -15.212 1.00 96.19 175 ALA A N 1
ATOM 1384 C CA . ALA A 1 175 ? 7.061 -4.089 -15.170 1.00 96.19 175 ALA A CA 1
ATOM 1385 C C . ALA A 1 175 ? 7.389 -4.904 -16.427 1.00 96.19 175 ALA A C 1
ATOM 1387 O O . ALA A 1 175 ? 8.414 -4.634 -17.043 1.00 96.19 175 ALA A O 1
ATOM 1388 N N . GLU A 1 176 ? 6.503 -5.807 -16.852 1.00 96.81 176 GLU A N 1
ATOM 1389 C CA . GLU A 1 176 ? 6.644 -6.611 -18.074 1.00 96.81 176 GLU A CA 1
ATOM 1390 C C . GLU A 1 176 ? 6.780 -5.722 -19.318 1.00 96.81 176 GLU A C 1
ATOM 1392 O O . GLU A 1 176 ? 7.745 -5.823 -20.075 1.00 96.81 176 GLU A O 1
ATOM 1397 N N . GLU A 1 177 ? 5.849 -4.785 -19.513 1.00 97.38 177 GLU A N 1
ATOM 1398 C CA . GLU A 1 177 ? 5.881 -3.875 -20.660 1.00 97.38 177 GLU A CA 1
ATOM 1399 C C . GLU A 1 177 ? 7.156 -3.005 -20.663 1.00 97.38 177 GLU A C 1
ATOM 1401 O O . GLU A 1 177 ? 7.716 -2.733 -21.725 1.00 97.38 177 GLU A O 1
ATOM 1406 N N . THR A 1 178 ? 7.637 -2.576 -19.490 1.00 98.12 178 THR A N 1
ATOM 1407 C CA . THR A 1 178 ? 8.886 -1.801 -19.368 1.00 98.12 178 THR A CA 1
ATOM 1408 C C . THR A 1 178 ? 10.114 -2.674 -19.624 1.00 98.12 178 THR A C 1
ATOM 1410 O O . THR A 1 178 ? 11.030 -2.245 -20.323 1.00 98.12 178 THR A O 1
ATOM 1413 N N . LEU A 1 179 ? 10.131 -3.905 -19.111 1.00 97.75 179 LEU A N 1
ATOM 1414 C CA . LEU A 1 179 ? 11.215 -4.863 -19.309 1.00 97.75 179 LEU A CA 1
ATOM 1415 C C . LEU A 1 179 ? 11.368 -5.225 -20.787 1.00 97.75 179 LEU A C 1
ATOM 1417 O O . LEU A 1 179 ? 12.482 -5.216 -21.300 1.00 97.75 179 LEU A O 1
ATOM 1421 N N . ASN A 1 180 ? 10.257 -5.423 -21.498 1.00 98.12 180 ASN A N 1
ATOM 1422 C CA . ASN A 1 180 ? 10.267 -5.645 -22.942 1.00 98.12 180 ASN A CA 1
ATOM 1423 C C . ASN A 1 180 ? 10.909 -4.472 -23.705 1.00 98.12 180 ASN A C 1
ATOM 1425 O O . ASN A 1 180 ? 11.642 -4.689 -24.668 1.00 98.12 180 ASN A O 1
ATOM 1429 N N . MET A 1 181 ? 10.684 -3.222 -23.286 1.00 98.12 181 MET A N 1
ATOM 1430 C CA . MET A 1 181 ? 11.359 -2.061 -23.889 1.00 98.12 181 MET A CA 1
ATOM 1431 C C . MET A 1 181 ? 12.863 -2.076 -23.596 1.00 98.12 181 MET A C 1
ATOM 1433 O O . MET A 1 181 ? 13.667 -1.840 -24.495 1.00 98.12 181 MET A O 1
ATOM 1437 N N . VAL A 1 182 ? 13.249 -2.392 -22.358 1.00 97.31 182 VAL A N 1
ATOM 1438 C CA . VAL A 1 182 ? 14.654 -2.493 -21.926 1.00 97.31 182 VAL A CA 1
ATOM 1439 C C . VAL A 1 182 ? 15.401 -3.576 -22.705 1.00 97.31 182 VAL A C 1
ATOM 1441 O O . VAL A 1 182 ? 16.491 -3.317 -23.213 1.00 97.31 182 VAL A O 1
ATOM 1444 N N . ASP A 1 183 ? 14.801 -4.755 -22.861 1.00 97.00 183 ASP A N 1
ATOM 1445 C CA . ASP A 1 183 ? 15.401 -5.894 -23.563 1.00 97.00 183 ASP A CA 1
ATOM 1446 C C . ASP A 1 183 ? 15.543 -5.648 -25.072 1.00 97.00 183 ASP A C 1
ATOM 1448 O O . ASP A 1 183 ? 16.461 -6.172 -25.702 1.00 97.00 183 ASP A O 1
ATOM 1452 N N . ASN A 1 184 ? 14.707 -4.774 -25.638 1.00 97.75 184 ASN A N 1
ATOM 1453 C CA . ASN A 1 184 ? 14.825 -4.294 -27.018 1.00 97.75 184 ASN A CA 1
ATOM 1454 C C . ASN A 1 184 ? 15.767 -3.080 -27.173 1.00 97.75 184 ASN A C 1
ATOM 1456 O O . ASN A 1 184 ? 15.903 -2.542 -28.272 1.00 97.75 184 ASN A O 1
ATOM 1460 N N . GLY A 1 185 ? 16.414 -2.622 -26.095 1.00 95.88 185 GLY A N 1
ATOM 1461 C CA . GLY A 1 185 ? 17.299 -1.451 -26.103 1.00 95.88 185 GLY A CA 1
ATOM 1462 C C . GLY A 1 185 ? 16.569 -0.104 -26.197 1.00 95.88 185 GLY A C 1
ATOM 1463 O O . GLY A 1 185 ? 17.196 0.929 -26.423 1.00 95.88 185 GLY A O 1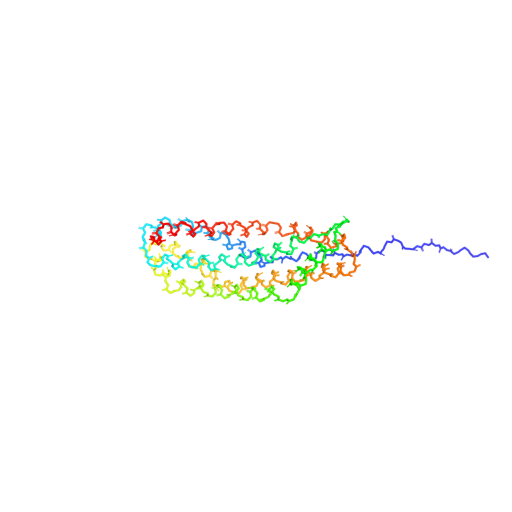
ATOM 1464 N N . GLU A 1 186 ? 15.250 -0.083 -26.003 1.00 97.44 186 GLU A N 1
ATOM 1465 C CA . GLU A 1 186 ? 14.389 1.099 -26.105 1.00 97.44 186 GLU A CA 1
ATOM 1466 C C . GLU A 1 186 ? 14.327 1.895 -24.784 1.00 97.44 186 GLU A C 1
ATOM 1468 O O . GLU A 1 186 ? 13.250 2.222 -24.276 1.00 97.44 186 GLU A O 1
ATOM 1473 N N . PHE A 1 187 ? 15.489 2.229 -24.218 1.00 96.62 187 PHE A N 1
ATOM 1474 C CA . PHE A 1 187 ? 15.623 2.852 -22.892 1.00 96.62 187 PHE A CA 1
ATOM 1475 C C . PHE A 1 187 ? 14.817 4.151 -22.732 1.00 96.62 187 PHE A C 1
ATOM 1477 O O . PHE A 1 187 ? 14.133 4.342 -21.729 1.00 96.62 187 PHE A O 1
ATOM 1484 N N . ASP A 1 188 ? 14.800 5.004 -23.756 1.00 96.62 188 ASP A N 1
ATOM 1485 C CA . ASP A 1 188 ? 14.020 6.245 -23.746 1.00 96.62 188 ASP A CA 1
ATOM 1486 C C . ASP A 1 188 ? 12.506 6.003 -23.649 1.00 96.62 188 ASP A C 1
ATOM 1488 O O . ASP A 1 188 ? 11.770 6.798 -23.057 1.00 96.62 188 ASP A O 1
ATOM 1492 N N . LYS A 1 189 ? 12.005 4.926 -24.271 1.00 97.50 189 LYS A N 1
ATOM 1493 C CA . LYS A 1 189 ? 10.584 4.561 -24.184 1.00 97.50 189 LYS A CA 1
ATOM 1494 C C . LYS A 1 189 ? 10.268 3.999 -22.801 1.00 97.50 189 LYS A C 1
ATOM 1496 O O . LYS A 1 189 ? 9.257 4.400 -22.222 1.00 97.50 189 LYS A O 1
ATOM 1501 N N . ALA A 1 190 ? 11.151 3.151 -22.270 1.00 97.69 190 ALA A N 1
ATOM 1502 C CA . ALA A 1 190 ? 11.036 2.600 -20.925 1.00 97.69 190 ALA A CA 1
ATOM 1503 C C . ALA A 1 190 ? 10.967 3.717 -19.867 1.00 97.69 190 ALA A C 1
ATOM 1505 O O . ALA A 1 190 ? 10.033 3.761 -19.067 1.00 97.69 190 ALA A O 1
ATOM 1506 N N . ASP A 1 191 ? 11.880 4.690 -19.915 1.00 97.81 191 ASP A N 1
ATOM 1507 C CA . ASP A 1 191 ? 11.891 5.815 -18.972 1.00 97.81 191 ASP A CA 1
ATOM 1508 C C . ASP A 1 191 ? 10.637 6.696 -19.079 1.00 97.81 191 ASP A C 1
ATOM 1510 O O . ASP A 1 191 ? 10.008 7.020 -18.066 1.00 97.81 191 ASP A O 1
ATOM 1514 N N . ARG A 1 192 ? 10.197 7.034 -20.302 1.00 97.50 192 ARG A N 1
ATOM 1515 C CA . ARG A 1 192 ? 8.938 7.776 -20.498 1.00 97.50 192 ARG A CA 1
ATOM 1516 C C . ARG A 1 192 ? 7.740 7.040 -19.910 1.00 97.50 192 ARG A C 1
ATOM 1518 O O . ARG A 1 192 ? 6.866 7.682 -19.328 1.00 97.50 192 ARG A O 1
ATOM 1525 N N . LYS A 1 193 ? 7.697 5.714 -20.041 1.00 96.88 193 LYS A N 1
ATOM 1526 C CA . LYS A 1 193 ? 6.630 4.883 -19.484 1.00 96.88 193 LYS A CA 1
ATOM 1527 C C . LYS A 1 193 ? 6.621 4.924 -17.957 1.00 96.88 193 LYS A C 1
ATOM 1529 O O . LYS A 1 193 ? 5.570 5.206 -17.380 1.00 96.88 193 LYS A O 1
ATOM 1534 N N . VAL A 1 194 ? 7.771 4.738 -17.305 1.00 97.19 194 VAL A N 1
ATOM 1535 C CA . VAL A 1 194 ? 7.865 4.835 -15.838 1.00 97.19 194 VAL A CA 1
ATOM 1536 C C . VAL A 1 194 ? 7.475 6.238 -15.361 1.00 97.19 194 VAL A C 1
ATOM 1538 O O . VAL A 1 194 ? 6.683 6.383 -14.429 1.00 97.19 194 VAL A O 1
ATOM 1541 N N . LYS A 1 195 ? 7.945 7.297 -16.035 1.00 97.12 195 LYS A N 1
ATOM 1542 C CA . LYS A 1 195 ? 7.560 8.687 -15.725 1.00 97.12 195 LYS A CA 1
ATOM 1543 C C . LYS A 1 195 ? 6.061 8.938 -15.884 1.00 97.12 195 LYS A C 1
ATOM 1545 O O . LYS A 1 195 ? 5.477 9.611 -15.037 1.00 97.12 195 LYS A O 1
ATOM 1550 N N . LYS A 1 196 ? 5.428 8.389 -16.923 1.00 96.00 196 LYS A N 1
ATOM 1551 C CA . LYS A 1 196 ? 3.974 8.480 -17.109 1.00 96.00 196 LYS A CA 1
ATOM 1552 C C . LYS A 1 196 ? 3.238 7.794 -15.957 1.00 96.00 196 LYS A C 1
ATOM 1554 O O . LYS A 1 196 ? 2.392 8.422 -15.327 1.00 96.00 196 LYS A O 1
ATOM 1559 N N . ALA A 1 197 ? 3.643 6.572 -15.612 1.00 94.94 197 ALA A N 1
ATOM 1560 C CA . ALA A 1 197 ? 3.071 5.831 -14.492 1.00 94.94 197 ALA A CA 1
ATOM 1561 C C . ALA A 1 197 ? 3.214 6.594 -13.161 1.00 94.94 197 ALA A C 1
ATOM 1563 O O . ALA A 1 197 ? 2.264 6.643 -12.384 1.00 94.94 197 ALA A O 1
ATOM 1564 N N . ARG A 1 198 ? 4.355 7.265 -12.914 1.00 94.50 198 ARG A N 1
ATOM 1565 C CA . ARG A 1 198 ? 4.548 8.130 -11.728 1.00 94.50 198 ARG A CA 1
ATOM 1566 C C . ARG A 1 198 ? 3.475 9.208 -11.621 1.00 94.50 198 ARG A C 1
ATOM 1568 O O . ARG A 1 198 ? 2.991 9.455 -10.519 1.00 94.50 198 ARG A O 1
ATOM 1575 N N . ILE A 1 199 ? 3.141 9.862 -12.733 1.00 93.56 199 ILE A N 1
ATOM 1576 C CA . ILE A 1 199 ? 2.130 10.925 -12.772 1.00 93.56 199 ILE A CA 1
ATOM 1577 C C . ILE A 1 199 ? 0.740 10.331 -12.529 1.00 93.56 199 ILE A C 1
ATOM 1579 O O . ILE A 1 199 ? 0.006 10.846 -11.688 1.00 93.56 199 ILE A O 1
ATOM 1583 N N . GLU A 1 200 ? 0.414 9.229 -13.208 1.00 91.06 200 GLU A N 1
ATOM 1584 C CA . GLU A 1 200 ? -0.891 8.556 -13.122 1.00 91.06 200 GLU A CA 1
ATOM 1585 C C . GLU A 1 200 ? -1.239 8.136 -11.684 1.00 91.06 200 GLU A C 1
ATOM 1587 O O . GLU A 1 200 ? -2.366 8.340 -11.233 1.00 91.06 200 GLU A O 1
ATOM 1592 N N . VAL A 1 201 ? -0.270 7.618 -10.920 1.00 90.62 201 VAL A N 1
ATOM 1593 C CA . VAL A 1 201 ? -0.524 7.123 -9.553 1.00 90.62 201 VAL A CA 1
ATOM 1594 C C . VAL A 1 201 ? -0.160 8.116 -8.444 1.00 90.62 201 VAL A C 1
ATOM 1596 O O . VAL A 1 201 ? -0.295 7.792 -7.262 1.00 90.62 201 VAL A O 1
ATOM 1599 N N . LEU A 1 202 ? 0.284 9.334 -8.782 1.00 89.81 202 LEU A N 1
ATOM 1600 C CA . LEU A 1 202 ? 0.815 10.299 -7.809 1.00 89.81 202 LEU A CA 1
ATOM 1601 C C . LEU A 1 202 ? -0.179 10.615 -6.686 1.00 89.81 202 LEU A C 1
ATOM 1603 O O . LEU A 1 202 ? 0.192 10.595 -5.512 1.00 89.81 202 LEU A O 1
ATOM 1607 N N . SER A 1 203 ? -1.433 10.914 -7.037 1.00 89.19 203 SER A N 1
ATOM 1608 C CA . SER A 1 203 ? -2.459 11.271 -6.047 1.00 89.19 203 SER A CA 1
ATOM 1609 C C . SER A 1 203 ? -2.711 10.121 -5.076 1.00 89.19 203 SER A C 1
ATOM 1611 O O . SER A 1 203 ? -2.719 10.311 -3.865 1.00 89.19 203 SER A O 1
ATOM 1613 N N . LYS A 1 204 ? -2.835 8.907 -5.610 1.00 86.81 204 LYS A N 1
ATOM 1614 C CA . LYS A 1 204 ? -3.096 7.694 -4.837 1.00 86.81 204 LYS A CA 1
ATOM 1615 C C . LYS A 1 204 ? -1.937 7.350 -3.895 1.00 86.81 204 LYS A C 1
ATOM 1617 O O . LYS A 1 204 ? -2.161 7.021 -2.733 1.00 86.81 204 LYS A O 1
ATOM 1622 N N . ARG A 1 205 ? -0.688 7.518 -4.347 1.00 89.62 205 ARG A N 1
ATOM 1623 C CA . ARG A 1 205 ? 0.498 7.366 -3.485 1.00 89.62 205 ARG A CA 1
ATOM 1624 C C . ARG A 1 205 ? 0.534 8.371 -2.341 1.00 89.62 205 ARG A C 1
ATOM 1626 O O . ARG A 1 205 ? 0.918 7.996 -1.238 1.00 89.62 205 ARG A O 1
ATOM 1633 N N . LYS A 1 206 ? 0.132 9.624 -2.581 1.00 90.06 206 LYS A N 1
ATOM 1634 C CA . LYS A 1 206 ? 0.034 10.628 -1.510 1.00 90.06 206 LYS A CA 1
ATOM 1635 C C . LYS A 1 206 ? -0.966 10.197 -0.443 1.00 90.06 206 LYS A C 1
ATOM 1637 O O . LYS A 1 206 ? -0.626 10.264 0.732 1.00 90.06 206 LYS A O 1
ATOM 1642 N N . THR A 1 207 ? -2.132 9.691 -0.839 1.00 86.94 207 THR A N 1
ATOM 1643 C CA . THR A 1 207 ? -3.122 9.184 0.118 1.00 86.94 207 THR A CA 1
ATOM 1644 C C . THR A 1 207 ? -2.598 7.992 0.915 1.00 86.94 207 THR A C 1
ATOM 1646 O O . THR A 1 207 ? -2.720 7.975 2.134 1.00 86.94 207 THR A O 1
ATOM 1649 N N . ILE A 1 208 ? -1.957 7.019 0.260 1.00 87.94 208 ILE A N 1
ATOM 1650 C CA . ILE A 1 208 ? -1.355 5.864 0.948 1.00 87.94 208 ILE A CA 1
ATOM 1651 C C . ILE A 1 208 ? -0.286 6.315 1.954 1.00 87.94 208 ILE A C 1
ATOM 1653 O O . ILE A 1 208 ? -0.260 5.834 3.084 1.00 87.94 208 ILE A O 1
ATOM 1657 N N . ALA A 1 209 ? 0.568 7.268 1.574 1.00 90.56 209 ALA A N 1
ATOM 1658 C CA . ALA A 1 209 ? 1.574 7.822 2.474 1.00 90.56 209 ALA A CA 1
ATOM 1659 C C . ALA A 1 209 ? 0.942 8.554 3.672 1.00 90.56 209 ALA A C 1
ATOM 1661 O O . ALA A 1 209 ? 1.385 8.372 4.801 1.00 90.56 209 ALA A O 1
ATOM 1662 N N . GLN A 1 210 ? -0.120 9.333 3.448 1.00 89.81 210 GLN A N 1
ATOM 1663 C CA . GLN A 1 210 ? -0.869 10.003 4.517 1.00 89.81 210 GLN A CA 1
ATOM 1664 C C . GLN A 1 210 ? -1.535 9.005 5.474 1.00 89.81 210 GLN A C 1
ATOM 1666 O O . GLN A 1 210 ? -1.500 9.206 6.689 1.00 89.81 210 GLN A O 1
ATOM 1671 N N . ALA A 1 211 ? -2.095 7.915 4.939 1.00 89.25 211 ALA A N 1
ATOM 1672 C CA . ALA A 1 211 ? -2.661 6.828 5.731 1.00 89.25 211 ALA A CA 1
ATOM 1673 C C . ALA A 1 211 ? -1.596 6.193 6.636 1.00 89.25 211 ALA A C 1
ATOM 1675 O O . ALA A 1 211 ? -1.827 6.037 7.831 1.00 89.25 211 ALA A O 1
ATOM 1676 N N . LEU A 1 212 ? -0.407 5.901 6.091 1.00 91.94 212 LEU A N 1
ATOM 1677 C CA . LEU A 1 212 ? 0.727 5.380 6.862 1.00 91.94 212 LEU A CA 1
ATOM 1678 C C . LEU A 1 212 ? 1.145 6.327 7.986 1.00 91.94 212 LEU A C 1
ATOM 1680 O O . LEU A 1 212 ? 1.290 5.884 9.121 1.00 91.94 212 LEU A O 1
ATOM 1684 N N . THR A 1 213 ? 1.288 7.624 7.700 1.00 92.56 213 THR A N 1
ATOM 1685 C CA . THR A 1 213 ? 1.593 8.625 8.733 1.00 92.56 213 THR A CA 1
ATOM 1686 C C . THR A 1 213 ? 0.539 8.616 9.836 1.00 92.56 213 THR A C 1
ATOM 1688 O O . THR A 1 213 ? 0.885 8.508 11.006 1.00 92.56 213 THR A O 1
ATOM 1691 N N . THR A 1 214 ? -0.745 8.616 9.470 1.00 90.94 214 THR A N 1
ATOM 1692 C CA . THR A 1 214 ? -1.848 8.596 10.443 1.00 90.94 214 THR A CA 1
ATOM 1693 C C . THR A 1 214 ? -1.827 7.327 11.298 1.00 90.94 214 THR A C 1
ATOM 1695 O O . THR A 1 214 ? -2.047 7.394 12.505 1.00 90.94 214 THR A O 1
ATOM 1698 N N . LEU A 1 215 ? -1.535 6.165 10.705 1.00 91.88 215 LEU A N 1
ATOM 1699 C CA . LEU A 1 215 ? -1.411 4.907 11.442 1.00 91.88 215 LEU A CA 1
ATOM 1700 C C . LEU A 1 215 ? -0.251 4.942 12.441 1.00 91.88 215 LEU A C 1
ATOM 1702 O O . LEU A 1 215 ? -0.438 4.519 13.579 1.00 91.88 215 LEU A O 1
ATOM 1706 N N . PHE A 1 216 ? 0.915 5.463 12.052 1.00 92.56 216 PHE A N 1
ATOM 1707 C CA . PHE A 1 216 ? 2.066 5.574 12.953 1.00 92.56 216 PHE A CA 1
ATOM 1708 C C . PHE A 1 216 ? 1.857 6.597 14.070 1.00 92.56 216 PHE A C 1
ATOM 1710 O O . PHE A 1 216 ? 2.268 6.348 15.206 1.00 92.56 216 PHE A O 1
ATOM 1717 N N . ASP A 1 217 ? 1.179 7.705 13.775 1.00 92.12 217 ASP A N 1
ATOM 1718 C CA . ASP A 1 217 ? 0.814 8.702 14.780 1.00 92.12 217 ASP A CA 1
ATOM 1719 C C . ASP A 1 217 ? -0.135 8.082 15.815 1.00 92.12 217 ASP A C 1
ATOM 1721 O O . ASP A 1 217 ? 0.133 8.138 17.015 1.00 92.12 217 ASP A O 1
ATOM 1725 N N . LEU A 1 218 ? -1.187 7.387 15.358 1.00 91.00 218 LEU A N 1
ATOM 1726 C CA . LEU A 1 218 ? -2.111 6.667 16.238 1.00 91.00 218 LEU A CA 1
ATOM 1727 C C . LEU A 1 218 ? -1.388 5.606 17.081 1.00 91.00 218 LEU A C 1
ATOM 1729 O O . LEU A 1 218 ? -1.602 5.539 18.289 1.00 91.00 218 LEU A O 1
ATOM 1733 N N . GLN A 1 219 ? -0.514 4.793 16.477 1.00 91.19 219 GLN A N 1
ATOM 1734 C CA . GLN A 1 219 ? 0.274 3.792 17.209 1.00 91.19 219 GLN A CA 1
ATOM 1735 C C . GLN A 1 219 ? 1.121 4.437 18.311 1.00 91.19 219 GLN A C 1
ATOM 1737 O O . GLN A 1 219 ? 1.082 3.985 19.453 1.00 91.19 219 GLN A O 1
ATOM 1742 N N . SER A 1 220 ? 1.845 5.510 17.985 1.00 90.69 220 SER A N 1
ATOM 1743 C CA . SER A 1 220 ? 2.711 6.221 18.931 1.00 90.69 220 SER A CA 1
ATOM 1744 C C . SER A 1 220 ? 1.921 6.778 20.114 1.00 90.69 220 SER A C 1
ATOM 1746 O O . SER A 1 220 ? 2.348 6.655 21.264 1.00 90.69 220 SER A O 1
ATOM 1748 N N . GLU A 1 221 ? 0.744 7.341 19.843 1.00 89.19 221 GLU A N 1
ATOM 1749 C CA . GLU A 1 221 ? -0.146 7.863 20.877 1.00 89.19 221 GLU A CA 1
ATOM 1750 C C . GLU A 1 221 ? -0.634 6.753 21.817 1.00 89.19 221 GLU A C 1
ATOM 1752 O O . GLU A 1 221 ? -0.543 6.909 23.033 1.00 89.19 221 GLU A O 1
ATOM 1757 N N . PHE A 1 222 ? -1.082 5.608 21.289 1.00 87.12 222 PHE A N 1
ATOM 1758 C CA . PHE A 1 222 ? -1.534 4.487 22.121 1.00 87.12 222 PHE A CA 1
ATOM 1759 C C . PHE A 1 222 ? -0.388 3.805 22.895 1.00 87.12 222 PHE A C 1
ATOM 1761 O O . PHE A 1 222 ? -0.587 3.425 24.053 1.00 87.12 222 PHE A O 1
ATOM 1768 N N . ILE A 1 223 ? 0.819 3.700 22.321 1.00 86.44 223 ILE A N 1
ATOM 1769 C CA . ILE A 1 223 ? 1.999 3.139 23.009 1.00 86.44 223 ILE A CA 1
ATOM 1770 C C . ILE A 1 223 ? 2.342 3.960 24.252 1.00 86.44 223 ILE A C 1
ATOM 1772 O O . ILE A 1 223 ? 2.501 3.381 25.328 1.00 86.44 223 ILE A O 1
ATOM 1776 N N . GLY A 1 224 ? 2.372 5.294 24.140 1.00 76.44 224 GLY A N 1
ATOM 1777 C CA . GLY A 1 224 ? 2.705 6.190 25.255 1.00 76.44 224 GLY A CA 1
ATOM 1778 C C . GLY A 1 224 ? 1.791 6.054 26.481 1.00 76.44 224 GLY A C 1
ATOM 1779 O O . GLY A 1 224 ? 2.121 6.554 27.554 1.00 76.44 224 GLY A O 1
ATOM 1780 N N . ILE A 1 225 ? 0.653 5.371 26.335 1.00 68.62 225 ILE A N 1
ATOM 1781 C CA . ILE A 1 225 ? -0.402 5.252 27.346 1.00 68.62 225 ILE A CA 1
ATOM 1782 C C . ILE A 1 225 ? -0.546 3.818 27.855 1.00 68.62 225 ILE A C 1
ATOM 1784 O O . ILE A 1 225 ? -0.904 3.626 29.015 1.00 68.62 225 ILE A O 1
ATOM 1788 N N . SER A 1 226 ? -0.205 2.819 27.035 1.00 62.56 226 SER A N 1
ATOM 1789 C CA . SER A 1 226 ? -0.162 1.406 27.445 1.00 62.56 226 SER A CA 1
ATOM 1790 C C . SER A 1 226 ? 0.795 1.139 28.621 1.00 62.56 226 SER A C 1
ATOM 1792 O O . SER A 1 226 ? 0.703 0.101 29.271 1.00 62.56 226 SER A O 1
ATOM 1794 N N . GLY A 1 227 ? 1.705 2.074 28.930 1.00 57.12 227 GLY A N 1
ATOM 1795 C CA . GLY A 1 227 ? 2.671 1.938 30.024 1.00 57.12 227 GLY A CA 1
ATOM 1796 C C . GLY A 1 227 ? 3.737 0.869 29.767 1.00 57.12 227 GLY A C 1
ATOM 1797 O O . GLY A 1 227 ? 4.520 0.569 30.665 1.00 57.12 227 GLY A O 1
ATOM 1798 N N . VAL A 1 228 ? 3.774 0.304 28.556 1.00 53.44 228 VAL A N 1
ATOM 1799 C CA . VAL A 1 228 ? 4.792 -0.639 28.102 1.00 53.44 228 VAL A CA 1
ATOM 1800 C C . VAL A 1 228 ? 5.998 0.165 27.606 1.00 53.44 228 VAL A C 1
ATOM 1802 O O . VAL A 1 228 ? 6.058 0.566 26.445 1.00 53.44 228 VAL A O 1
ATOM 1805 N N . VAL A 1 229 ? 6.942 0.430 28.512 1.00 45.06 229 VAL A N 1
ATOM 1806 C CA . VAL A 1 229 ? 8.341 0.778 28.199 1.00 45.06 229 VAL A CA 1
ATOM 1807 C C . VAL A 1 229 ? 9.238 -0.268 28.839 1.00 45.06 229 VAL A C 1
ATOM 1809 O O . VAL A 1 229 ? 9.014 -0.564 30.035 1.00 45.06 229 VAL A O 1
#

Foldseek 3Di:
DDDDDDDDDDDDDPPPPPPPPLVLVLLVLVLVLLVLLVLCVVCVVLCLVDDDPLLVLVLLLLVLVLLLLCLLLVLLVLLLVQAFDPPDDPVSLVVSLVSLVCLQVCVLVVSLVVSLVSLVSNLVSCVPRVLVSCPVRDDPVSSVSVVVSNVSSNVCSVSSSSSSVSSSVVSNVLSVVLSVCVVVVVRVVSRVSSVVVCVSCVVSSVSSVSSSVSSVVSSVSSVVRNPPD